Protein AF-A0A7H8KZQ4-F1 (afdb_monomer)

pLDDT: mean 83.58, std 18.07, range [37.53, 97.75]

Foldseek 3Di:
DDDDDDPDPPDPDDDPPPPPPPDAQDQALVVCVVCVVVQVQEAEFADSVQSRVLRPDPCGRQLSNLVSLVSQLVSVLLVCVLVVNNVDDSLVCLVCPDPPGRHHHSVQKDPFADPVLCPDPVSQVVQQFADDCQVPVVRTDRFGIWGFRDDDQFTWIFTWDDPCVPPSHIYGRDTHTHDDDPPRD

Solvent-accessible surface area (backbone atoms only — not comparable to full-atom values): 10609 Å² total; per-residue (Å²): 139,82,86,80,80,81,78,78,80,78,75,78,83,78,75,79,77,74,79,76,77,89,63,79,70,39,66,30,33,59,52,42,61,75,51,46,78,77,35,89,42,45,40,85,45,37,64,65,66,50,30,43,59,43,55,80,42,99,57,24,43,65,36,24,34,52,44,45,46,44,50,52,26,47,39,54,44,42,59,29,42,56,72,68,64,38,85,64,55,73,37,54,33,35,70,61,55,54,91,94,57,62,82,38,65,39,92,33,40,39,83,51,57,54,71,69,44,66,69,34,71,73,46,35,54,73,30,46,25,44,44,59,55,90,81,32,82,83,30,46,43,77,30,47,23,32,38,52,34,73,73,74,85,66,29,31,32,40,28,31,40,85,32,31,90,73,85,47,30,31,39,35,24,37,44,28,62,48,74,69,51,102,86,48,133

Sequence (185 aa):
MRLERCRLRIEPPREPRRSRCVGGGPVSFGELVDRFGEFPLLQFTGDSKETLALDGQSEADGWARLTWDGLTALQEYAAAAVLGEAGGDFKQWCEHTPPGCHRFPPRKAVRGESRTVASHGKWKRQRMLPVPAAVDASCRAFMGAHLRIGGGGTAPRVHYLDDCSGSGRIYVGYIGLHLTNTRTN

Nearest PDB structures (foldseek):
  1eg9-assembly1_B  TM=3.596E-01  e=4.630E+00  Pseudomonas putida
  2hx6-assembly1_A  TM=2.052E-01  e=6.355E+00  Tequatrovirus T4

Mean predicted aligned error: 9.36 Å

Structure (mmCIF, N/CA/C/O backbone):
data_AF-A0A7H8KZQ4-F1
#
_entry.id   AF-A0A7H8KZQ4-F1
#
loop_
_atom_site.group_PDB
_atom_site.id
_atom_site.type_symbol
_atom_site.label_atom_id
_atom_site.label_alt_id
_atom_site.label_comp_id
_atom_site.label_asym_id
_atom_site.label_entity_id
_atom_site.label_seq_id
_atom_site.pdbx_PDB_ins_code
_atom_site.Cartn_x
_atom_site.Cartn_y
_atom_site.Cartn_z
_atom_site.occupancy
_atom_site.B_iso_or_equiv
_atom_site.auth_seq_id
_atom_site.auth_comp_id
_atom_site.auth_asym_id
_atom_site.auth_atom_id
_atom_site.pdbx_PDB_model_num
ATOM 1 N N . MET A 1 1 ? 24.155 7.603 69.395 1.00 41.75 1 MET A N 1
ATOM 2 C CA . MET A 1 1 ? 23.518 6.651 68.455 1.00 41.75 1 MET A CA 1
ATOM 3 C C . MET A 1 1 ? 23.080 7.409 67.211 1.00 41.75 1 MET A C 1
ATOM 5 O O . MET A 1 1 ? 22.106 8.144 67.277 1.00 41.75 1 MET A O 1
ATOM 9 N N . ARG A 1 2 ? 23.831 7.308 66.109 1.00 43.28 2 ARG A N 1
ATOM 10 C CA . ARG A 1 2 ? 23.490 7.928 64.819 1.00 43.28 2 ARG A CA 1
ATOM 11 C C . ARG A 1 2 ? 23.259 6.777 63.839 1.00 43.28 2 ARG A C 1
ATOM 13 O O . ARG A 1 2 ? 24.196 6.057 63.524 1.00 43.28 2 ARG A O 1
ATOM 20 N N . LEU A 1 3 ? 22.002 6.540 63.471 1.00 45.09 3 LEU A N 1
ATOM 21 C CA . LEU A 1 3 ? 21.613 5.512 62.505 1.00 45.09 3 LEU A CA 1
ATOM 22 C C . LEU A 1 3 ? 21.945 6.025 61.100 1.00 45.09 3 LEU A C 1
ATOM 24 O O . LEU A 1 3 ? 21.283 6.934 60.598 1.00 45.09 3 LEU A O 1
ATOM 28 N N . GLU A 1 4 ? 22.983 5.472 60.478 1.00 47.00 4 GLU A N 1
ATOM 29 C CA . GLU A 1 4 ? 23.290 5.719 59.071 1.00 47.00 4 GLU A CA 1
ATOM 30 C C . GLU A 1 4 ? 22.289 4.963 58.190 1.00 47.00 4 GLU A C 1
ATOM 32 O O . GLU A 1 4 ? 22.179 3.737 58.222 1.00 47.00 4 GLU A O 1
ATOM 37 N N . ARG A 1 5 ? 21.511 5.718 57.406 1.00 50.62 5 ARG A N 1
ATOM 38 C CA . ARG A 1 5 ? 20.595 5.176 56.400 1.00 50.62 5 ARG A CA 1
ATOM 39 C C .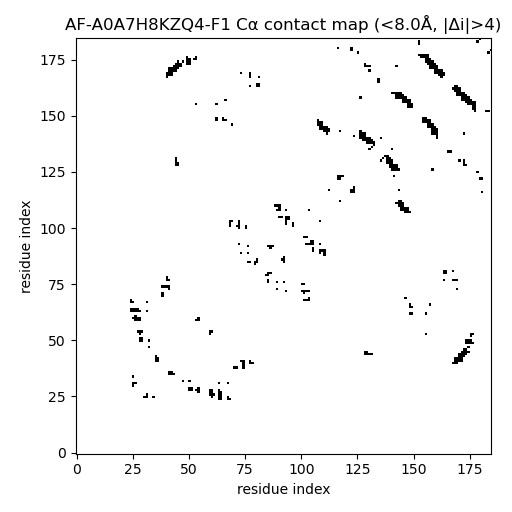 ARG A 1 5 ? 21.404 4.570 55.255 1.00 50.62 5 ARG A C 1
ATOM 41 O O . ARG A 1 5 ? 21.973 5.293 54.440 1.00 50.62 5 ARG A O 1
ATOM 48 N N . CYS A 1 6 ? 21.381 3.245 55.169 1.00 42.94 6 CYS A N 1
ATOM 49 C CA . CYS A 1 6 ? 21.825 2.481 54.012 1.00 42.94 6 CYS A CA 1
ATOM 50 C C . CYS A 1 6 ? 20.991 2.889 52.779 1.00 42.94 6 CYS A C 1
ATOM 52 O O . CYS A 1 6 ? 19.811 2.554 52.671 1.00 42.94 6 CYS A O 1
ATOM 54 N N . ARG A 1 7 ? 21.577 3.675 51.865 1.00 50.56 7 ARG A N 1
ATOM 55 C CA . ARG A 1 7 ? 20.989 3.971 50.551 1.00 50.56 7 ARG A CA 1
ATOM 56 C C . ARG A 1 7 ? 21.178 2.745 49.657 1.00 50.56 7 ARG A C 1
ATOM 58 O O . ARG A 1 7 ? 22.229 2.588 49.041 1.00 50.56 7 ARG A O 1
ATOM 65 N N . LEU A 1 8 ? 20.159 1.893 49.577 1.00 47.66 8 LEU A N 1
ATOM 66 C CA . LEU A 1 8 ? 20.035 0.907 48.503 1.00 47.66 8 LEU A CA 1
ATOM 67 C C . LEU A 1 8 ? 20.003 1.658 47.164 1.00 47.66 8 LEU A C 1
ATOM 69 O O . LEU A 1 8 ? 19.069 2.411 46.887 1.00 47.66 8 LEU A O 1
ATOM 73 N N . ARG A 1 9 ? 21.054 1.487 46.355 1.00 44.62 9 ARG A N 1
ATOM 74 C CA . ARG A 1 9 ? 21.048 1.884 44.945 1.00 44.62 9 ARG A CA 1
ATOM 75 C C . ARG A 1 9 ? 20.083 0.947 44.232 1.00 44.62 9 ARG A C 1
ATOM 77 O O . ARG A 1 9 ? 20.387 -0.228 44.052 1.00 44.62 9 ARG A O 1
ATOM 84 N N . ILE A 1 10 ? 18.908 1.453 43.886 1.00 52.56 10 ILE A N 1
ATOM 85 C CA . ILE A 1 10 ? 18.014 0.771 42.956 1.00 52.56 10 ILE A CA 1
ATOM 86 C C . ILE A 1 10 ? 18.559 1.086 41.563 1.00 52.56 10 ILE A C 1
ATOM 88 O O . ILE A 1 10 ? 18.460 2.219 41.098 1.00 52.56 10 ILE A O 1
ATOM 92 N N . GLU A 1 11 ? 19.214 0.10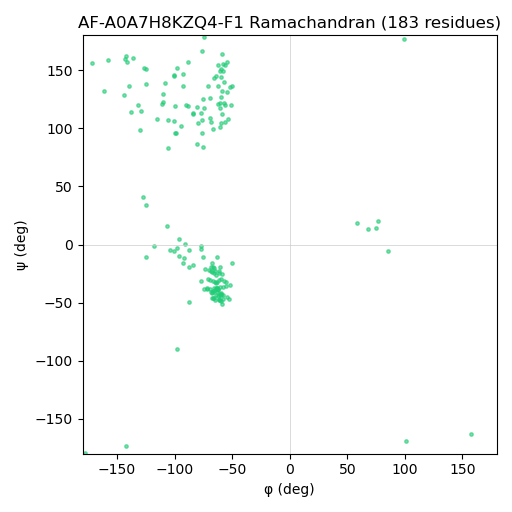5 40.946 1.00 44.72 11 GLU A N 1
ATOM 93 C CA . GLU A 1 11 ? 19.611 0.169 39.539 1.00 44.72 11 GLU A CA 1
ATOM 94 C C . GLU A 1 11 ? 18.347 0.281 38.664 1.00 44.72 11 GLU A C 1
ATOM 96 O O . GLU A 1 11 ? 17.368 -0.428 38.925 1.00 44.72 11 GLU A O 1
ATOM 101 N N . PRO A 1 12 ? 18.326 1.151 37.639 1.00 50.41 12 PRO A N 1
ATOM 102 C CA . PRO A 1 12 ? 17.180 1.251 36.746 1.00 50.41 12 PRO A CA 1
ATOM 103 C C . PRO A 1 12 ? 16.991 -0.065 35.968 1.00 50.41 12 PRO A C 1
ATOM 105 O O . PRO A 1 12 ? 17.976 -0.729 35.622 1.00 50.41 12 PRO A O 1
ATOM 108 N N . PRO A 1 13 ? 15.740 -0.468 35.675 1.00 44.97 13 PRO A N 1
ATOM 109 C CA . PRO A 1 13 ? 15.478 -1.675 34.906 1.00 44.97 13 PRO A CA 1
ATOM 110 C C . PRO A 1 13 ? 16.125 -1.552 33.523 1.00 44.97 13 PRO A C 1
ATOM 112 O O . PRO A 1 13 ? 15.916 -0.576 32.805 1.00 44.97 13 PRO A O 1
ATOM 115 N N . ARG A 1 14 ? 16.937 -2.550 33.159 1.00 48.19 14 ARG A N 1
ATOM 116 C CA . ARG A 1 14 ? 17.534 -2.655 31.824 1.00 48.19 14 ARG A CA 1
ATOM 117 C C . ARG A 1 14 ? 16.410 -2.755 30.798 1.00 48.19 14 ARG A C 1
ATOM 119 O O . ARG A 1 14 ? 15.606 -3.684 30.874 1.00 48.19 14 ARG A O 1
ATOM 126 N N . GLU A 1 15 ? 16.379 -1.823 29.848 1.00 42.56 15 GLU A N 1
ATOM 127 C CA . GLU A 1 15 ? 15.484 -1.896 28.693 1.00 42.56 15 GLU A CA 1
ATOM 128 C C . GLU A 1 15 ? 15.608 -3.277 28.034 1.00 42.56 15 GLU A C 1
ATOM 130 O O . GLU A 1 15 ? 16.729 -3.785 27.870 1.0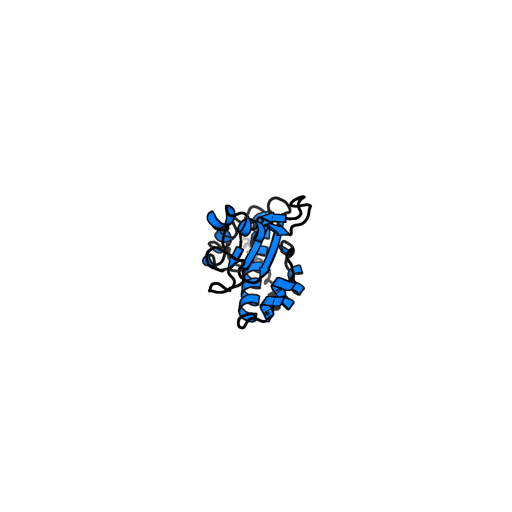0 42.56 15 GLU A O 1
ATOM 135 N N . PRO A 1 16 ? 14.487 -3.918 27.656 1.00 38.75 16 PRO A N 1
ATOM 136 C CA . PRO A 1 16 ? 14.556 -5.165 26.926 1.00 38.75 16 PRO A CA 1
ATOM 137 C C . PRO A 1 16 ? 15.299 -4.890 25.621 1.00 38.75 16 PRO A C 1
ATOM 139 O O . PRO A 1 16 ? 14.853 -4.104 24.783 1.00 38.75 16 PRO A O 1
ATOM 142 N N . ARG A 1 17 ? 16.458 -5.537 25.452 1.00 43.78 17 ARG A N 1
ATOM 143 C CA . ARG A 1 17 ? 17.152 -5.572 24.167 1.00 43.78 17 AR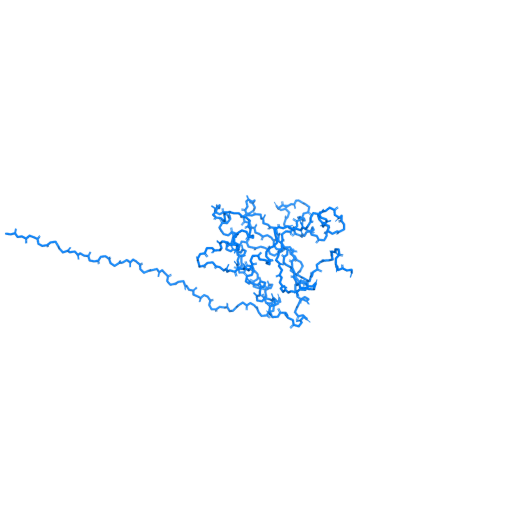G A CA 1
ATOM 144 C C . ARG A 1 17 ? 16.164 -6.143 23.164 1.00 43.78 17 ARG A C 1
ATOM 146 O O . ARG A 1 17 ? 15.881 -7.339 23.201 1.00 43.78 17 ARG A O 1
ATOM 153 N N . ARG A 1 18 ? 15.615 -5.277 22.308 1.00 49.28 18 ARG A N 1
ATOM 154 C CA . ARG A 1 18 ? 14.771 -5.693 21.192 1.00 49.28 18 ARG A CA 1
ATOM 155 C C . ARG A 1 18 ? 15.534 -6.767 20.434 1.00 49.28 18 ARG A C 1
ATOM 157 O O . ARG A 1 18 ? 16.652 -6.532 19.974 1.00 49.28 18 ARG A O 1
ATOM 164 N N . SER A 1 19 ? 14.930 -7.948 20.367 1.00 38.72 19 SER A N 1
ATOM 165 C CA . SER A 1 19 ? 15.365 -9.009 19.477 1.00 38.72 19 SER A CA 1
ATOM 166 C C . SER A 1 19 ? 15.420 -8.405 18.079 1.00 38.72 19 SER A C 1
ATOM 168 O O . SER A 1 19 ? 14.394 -8.044 17.505 1.00 38.72 19 SER A O 1
ATOM 170 N N . ARG A 1 20 ? 16.630 -8.197 17.560 1.00 43.72 20 ARG A N 1
ATOM 171 C CA . ARG A 1 20 ? 16.825 -7.966 16.135 1.00 43.72 20 ARG A CA 1
ATOM 172 C C . ARG A 1 20 ? 16.439 -9.290 15.490 1.00 43.72 20 ARG A C 1
ATOM 174 O O . ARG A 1 20 ? 17.229 -10.229 15.530 1.00 43.72 20 ARG A O 1
ATOM 181 N N . CYS A 1 21 ? 15.225 -9.389 14.959 1.00 37.53 21 CYS A N 1
ATOM 182 C CA . CYS A 1 21 ? 14.887 -10.475 14.054 1.00 37.53 21 CYS A CA 1
ATOM 183 C C . CYS A 1 21 ? 15.825 -10.343 12.850 1.00 37.53 21 CYS A C 1
ATOM 185 O O . CYS A 1 21 ? 15.676 -9.454 12.015 1.00 37.53 21 CYS A O 1
ATOM 187 N N . VAL A 1 22 ? 16.869 -11.169 12.839 1.00 43.72 22 VAL A N 1
ATOM 188 C CA . VAL A 1 22 ? 17.776 -11.348 11.710 1.00 43.72 22 VAL A CA 1
ATOM 189 C C . VAL A 1 22 ? 17.024 -12.190 10.688 1.00 43.72 22 VAL A C 1
ATOM 191 O O . VAL A 1 22 ? 17.133 -13.408 10.654 1.00 43.72 22 VAL A O 1
ATOM 194 N N . GLY A 1 23 ? 16.210 -11.517 9.891 1.00 52.25 23 GLY A N 1
ATOM 195 C CA . GLY A 1 23 ? 15.728 -11.993 8.607 1.00 52.25 23 GLY A CA 1
ATOM 196 C C . GLY A 1 23 ? 15.811 -10.790 7.686 1.00 52.25 23 GLY A C 1
ATOM 197 O O . GLY A 1 23 ? 15.168 -9.779 7.956 1.00 52.25 23 GLY A O 1
ATOM 198 N N . GLY A 1 24 ? 16.680 -10.833 6.676 1.00 76.38 24 GLY A N 1
ATOM 199 C CA . GLY A 1 24 ? 16.756 -9.754 5.691 1.00 76.38 24 GLY A CA 1
ATOM 200 C C . GLY A 1 24 ? 15.386 -9.497 5.056 1.00 76.38 24 GLY A C 1
ATOM 201 O O . GLY A 1 24 ? 14.512 -10.369 5.064 1.00 76.38 24 GLY A O 1
ATOM 202 N N . GLY A 1 25 ? 15.184 -8.293 4.520 1.00 82.94 25 GLY A N 1
ATOM 203 C CA . GLY A 1 25 ? 14.039 -8.051 3.641 1.00 82.94 25 GLY A CA 1
ATOM 204 C C . GLY A 1 25 ? 14.076 -9.004 2.435 1.00 82.94 25 GLY A C 1
ATOM 205 O O . GLY A 1 25 ? 15.161 -9.478 2.083 1.00 82.94 25 GLY A O 1
ATOM 206 N N . PRO A 1 26 ? 12.921 -9.295 1.818 1.00 90.75 26 PRO A N 1
ATOM 207 C CA . PRO A 1 26 ? 12.844 -10.158 0.655 1.00 90.75 26 PRO A CA 1
ATOM 208 C C . PRO A 1 26 ? 13.680 -9.595 -0.492 1.00 90.75 26 PRO A C 1
ATOM 210 O O . PRO A 1 26 ? 13.757 -8.377 -0.690 1.00 90.75 26 PRO A O 1
ATOM 213 N N . VAL A 1 27 ? 14.302 -10.497 -1.246 1.00 89.00 27 VAL A N 1
ATOM 214 C CA . VAL A 1 27 ? 15.133 -10.149 -2.415 1.00 89.00 27 VAL A CA 1
ATOM 215 C C . VAL A 1 27 ? 14.382 -10.289 -3.741 1.00 89.00 27 VAL A C 1
ATOM 217 O O . VAL A 1 27 ? 14.917 -9.964 -4.799 1.00 89.00 27 VAL A O 1
ATOM 220 N N . SER A 1 28 ? 13.134 -10.757 -3.691 1.00 93.75 28 SER A N 1
ATOM 221 C CA . SER A 1 28 ? 12.219 -10.855 -4.828 1.00 93.75 28 SER A CA 1
ATOM 222 C C . SER A 1 28 ? 10.784 -10.528 -4.416 1.00 93.75 28 SER A C 1
ATOM 224 O O . SER A 1 28 ? 10.423 -10.553 -3.235 1.00 93.75 28 SER A O 1
ATOM 226 N N . PHE A 1 29 ? 9.943 -10.224 -5.397 1.00 94.00 29 PHE A N 1
ATOM 227 C CA . PHE A 1 29 ? 8.514 -10.031 -5.201 1.00 94.00 29 PHE A CA 1
ATOM 228 C C . PHE A 1 29 ? 7.785 -11.343 -4.901 1.00 94.00 29 PHE A C 1
ATOM 230 O O . PHE A 1 29 ? 6.813 -11.315 -4.146 1.00 94.00 29 PHE A O 1
ATOM 237 N N . GLY A 1 30 ? 8.265 -12.484 -5.406 1.00 93.31 30 GLY A N 1
ATOM 238 C CA . GLY A 1 30 ? 7.778 -13.798 -4.975 1.00 93.31 30 GLY A CA 1
ATOM 239 C C . GLY A 1 30 ? 7.956 -14.034 -3.478 1.00 93.31 30 GLY A C 1
ATOM 240 O O . GLY A 1 30 ? 6.981 -14.307 -2.782 1.00 93.31 30 GLY A O 1
ATOM 241 N N . GLU A 1 31 ? 9.166 -13.810 -2.959 1.00 94.31 31 GLU A N 1
ATOM 242 C CA . GLU A 1 31 ? 9.432 -13.940 -1.522 1.00 94.31 31 GLU A CA 1
ATOM 243 C C . GLU A 1 31 ? 8.613 -12.924 -0.708 1.00 94.31 31 GLU A C 1
ATOM 245 O O . GLU A 1 31 ? 8.098 -13.240 0.363 1.00 94.31 31 GLU A O 1
ATOM 250 N N . LEU A 1 32 ? 8.438 -11.706 -1.232 1.00 95.75 32 LEU A N 1
ATOM 251 C CA . LEU A 1 32 ? 7.610 -10.678 -0.601 1.00 95.75 32 LEU A CA 1
ATOM 252 C C . LEU A 1 32 ? 6.150 -11.120 -0.442 1.00 95.75 32 LEU A C 1
ATOM 254 O O . LEU A 1 32 ? 5.556 -10.857 0.602 1.00 95.75 32 LEU A O 1
ATOM 258 N N . VAL A 1 33 ? 5.566 -11.762 -1.459 1.00 94.56 33 VAL A N 1
ATOM 259 C CA . VAL A 1 33 ? 4.186 -12.269 -1.400 1.00 94.56 33 VAL A CA 1
ATOM 260 C C . VAL A 1 33 ? 4.074 -13.400 -0.381 1.00 94.56 33 VAL A C 1
ATOM 262 O O . VAL A 1 33 ? 3.169 -13.362 0.454 1.00 94.56 33 VAL A O 1
ATOM 265 N N . ASP A 1 34 ? 5.009 -14.352 -0.392 1.00 94.75 34 ASP A N 1
ATOM 266 C CA . ASP A 1 34 ? 5.018 -15.484 0.545 1.00 94.75 34 ASP A CA 1
ATOM 267 C C . ASP A 1 34 ? 5.114 -15.019 2.004 1.00 94.75 34 ASP A C 1
ATOM 269 O O . ASP A 1 34 ? 4.478 -15.573 2.904 1.00 94.75 34 ASP A O 1
ATOM 273 N N . ARG A 1 35 ? 5.880 -13.950 2.233 1.00 95.62 35 ARG A N 1
ATOM 274 C CA . ARG A 1 35 ? 6.125 -13.369 3.556 1.00 95.62 35 ARG A CA 1
ATOM 275 C C . ARG A 1 35 ? 5.141 -12.272 3.942 1.00 95.62 35 ARG A C 1
ATOM 277 O O . ARG A 1 35 ? 5.228 -11.738 5.044 1.00 95.62 35 ARG A O 1
ATOM 284 N N . PHE A 1 36 ? 4.167 -11.939 3.094 1.00 95.44 36 PHE A N 1
ATOM 285 C CA . PHE A 1 36 ? 3.218 -10.860 3.384 1.00 95.44 36 PHE A CA 1
ATOM 286 C C . PHE A 1 36 ? 2.418 -11.119 4.675 1.00 95.44 36 PHE A C 1
ATOM 288 O O . PHE A 1 36 ? 2.061 -10.184 5.389 1.00 95.44 36 PHE A O 1
ATOM 295 N N . GLY A 1 37 ? 2.187 -12.391 5.018 1.00 94.06 37 GLY A N 1
ATOM 296 C CA . GLY A 1 37 ? 1.534 -12.798 6.266 1.00 94.06 37 GLY A CA 1
ATOM 297 C C . GLY A 1 37 ? 2.291 -12.418 7.549 1.00 94.06 37 GLY A C 1
ATOM 298 O O . GLY A 1 37 ? 1.710 -12.506 8.629 1.00 94.06 37 GLY A O 1
ATOM 299 N N . GLU A 1 38 ? 3.547 -11.963 7.460 1.00 95.94 38 GLU A N 1
ATOM 300 C CA . GLU A 1 38 ? 4.309 -11.429 8.600 1.00 95.94 38 GLU A CA 1
ATOM 301 C C . GLU A 1 38 ? 3.740 -10.097 9.125 1.00 95.94 38 GLU A C 1
ATOM 303 O O . GLU A 1 38 ? 4.055 -9.693 10.246 1.00 95.94 38 GLU A O 1
ATOM 308 N N . PHE A 1 39 ? 2.883 -9.423 8.351 1.00 96.81 39 PHE A N 1
ATOM 309 C CA . PHE A 1 39 ? 2.261 -8.152 8.716 1.00 96.81 39 PHE A CA 1
ATOM 310 C C . PHE A 1 39 ? 0.828 -8.357 9.244 1.00 96.81 39 PHE A C 1
ATOM 312 O O . PHE A 1 39 ? -0.117 -8.407 8.458 1.00 96.81 39 PHE A O 1
ATOM 319 N N . PRO A 1 40 ? 0.600 -8.444 10.570 1.00 96.50 40 PRO A N 1
ATOM 320 C CA . PRO A 1 40 ? -0.708 -8.812 11.118 1.00 96.50 40 PRO A CA 1
ATOM 321 C C . PRO A 1 40 ? -1.812 -7.770 10.897 1.00 96.50 40 PRO A C 1
ATOM 323 O O . PRO A 1 40 ? -2.989 -8.117 11.010 1.00 96.50 40 PRO A O 1
ATOM 326 N N . LEU A 1 41 ? -1.461 -6.509 10.620 1.00 97.50 41 LEU A N 1
ATOM 327 C CA . LEU A 1 41 ? -2.416 -5.420 10.365 1.00 97.50 41 LEU A CA 1
ATOM 328 C C . LEU A 1 41 ? -2.530 -5.068 8.880 1.00 97.50 41 LEU A C 1
ATOM 330 O O . LEU A 1 41 ? -3.381 -4.258 8.511 1.00 97.50 41 LEU A O 1
ATOM 334 N N . LEU A 1 42 ? -1.714 -5.685 8.024 1.00 97.75 42 LEU A N 1
ATOM 335 C CA . LEU A 1 42 ? -1.842 -5.556 6.581 1.00 97.75 42 LEU A CA 1
ATOM 336 C C . LEU A 1 42 ? -2.545 -6.785 6.012 1.00 97.75 42 LEU A C 1
ATOM 338 O O . LEU A 1 42 ? -2.364 -7.906 6.479 1.00 97.75 42 LEU A O 1
ATOM 342 N N . GLN A 1 43 ? -3.334 -6.586 4.963 1.00 97.06 43 GLN A N 1
ATOM 343 C CA . GLN A 1 43 ? -3.924 -7.688 4.215 1.00 97.06 43 GLN A CA 1
ATOM 344 C C . GLN A 1 43 ? -3.720 -7.480 2.719 1.00 97.06 43 GLN A C 1
ATOM 346 O O . GLN A 1 43 ? -4.190 -6.494 2.144 1.00 97.06 43 GLN A O 1
ATOM 351 N N . PHE A 1 44 ? -3.039 -8.429 2.079 1.00 96.88 44 PHE A N 1
ATOM 352 C CA . PHE A 1 44 ? -2.912 -8.440 0.630 1.00 96.88 44 PHE A CA 1
ATOM 353 C C . PHE A 1 44 ? -4.228 -8.915 0.019 1.00 96.88 44 PHE A C 1
ATOM 355 O O . PHE A 1 44 ? -4.767 -9.959 0.382 1.00 96.88 44 PHE A O 1
ATOM 362 N N . THR A 1 45 ? -4.769 -8.103 -0.878 1.00 96.12 45 THR A N 1
ATOM 363 C CA . THR A 1 45 ? -6.054 -8.344 -1.552 1.00 96.12 45 THR A CA 1
ATOM 364 C C . THR A 1 45 ? -5.920 -8.305 -3.069 1.00 96.12 45 THR A C 1
ATOM 366 O O . THR A 1 45 ? -6.851 -8.698 -3.764 1.00 96.12 45 THR A O 1
ATOM 369 N N . GLY A 1 46 ? -4.770 -7.853 -3.579 1.00 92.25 46 GLY A N 1
ATOM 370 C CA . GLY A 1 46 ? -4.475 -7.764 -5.006 1.00 92.25 46 GLY A CA 1
ATOM 371 C C . GLY A 1 46 ? -4.185 -9.105 -5.681 1.00 92.25 46 GLY A C 1
ATOM 372 O O . GLY A 1 46 ? -4.152 -10.160 -5.050 1.00 92.25 46 GLY A O 1
ATOM 373 N N . ASP A 1 47 ? -3.947 -9.046 -6.992 1.00 92.75 47 ASP A N 1
ATOM 374 C CA . ASP A 1 47 ? -3.504 -10.198 -7.781 1.00 92.75 47 ASP A CA 1
ATOM 375 C C . ASP A 1 47 ? -1.991 -10.394 -7.611 1.00 92.75 47 ASP A C 1
ATOM 377 O O . ASP A 1 47 ? -1.197 -9.521 -7.967 1.00 92.75 47 ASP A O 1
ATOM 381 N N . SER A 1 48 ? -1.582 -11.544 -7.072 1.00 92.75 48 SER A N 1
ATOM 382 C CA . SER A 1 48 ? -0.168 -11.876 -6.886 1.00 92.75 48 SER A CA 1
ATOM 383 C C . SER A 1 48 ? 0.585 -12.021 -8.207 1.00 92.75 48 SER A C 1
ATOM 385 O O . SER A 1 48 ? 1.795 -11.818 -8.224 1.00 92.75 48 SER A O 1
ATOM 387 N N . LYS A 1 49 ? -0.094 -12.310 -9.326 1.00 92.19 49 LYS A N 1
ATOM 388 C CA . LYS A 1 49 ? 0.549 -12.411 -10.646 1.00 92.19 49 LYS A CA 1
ATOM 389 C C . LYS A 1 49 ? 1.179 -11.092 -11.082 1.00 92.19 49 LYS A C 1
ATOM 391 O O . LYS A 1 49 ? 2.278 -11.105 -11.626 1.00 92.19 49 LYS A O 1
ATOM 396 N N . GLU A 1 50 ? 0.511 -9.972 -10.811 1.00 91.44 50 GLU A N 1
ATOM 397 C CA . GLU A 1 50 ? 1.029 -8.630 -11.115 1.00 91.44 50 GLU A CA 1
ATOM 398 C C . GLU A 1 50 ? 2.280 -8.322 -10.284 1.00 91.44 50 GLU A C 1
ATOM 400 O O . GLU A 1 50 ? 3.257 -7.777 -10.798 1.00 91.44 50 GLU A O 1
ATOM 405 N N . THR A 1 51 ? 2.281 -8.745 -9.017 1.00 93.25 51 THR A N 1
ATOM 406 C CA . THR A 1 51 ? 3.431 -8.621 -8.118 1.00 93.25 51 THR A CA 1
ATOM 407 C C . THR A 1 51 ? 4.603 -9.475 -8.607 1.00 93.25 51 THR A C 1
ATOM 409 O O . THR A 1 51 ? 5.716 -8.976 -8.729 1.00 93.25 51 THR A O 1
ATOM 412 N N . LEU A 1 52 ? 4.354 -10.741 -8.959 1.00 93.25 52 LEU A N 1
ATOM 413 C CA . LEU A 1 52 ? 5.366 -11.683 -9.456 1.00 93.25 52 LEU A CA 1
ATOM 414 C C . LEU A 1 52 ? 5.972 -11.253 -10.798 1.00 93.25 52 LEU A C 1
ATOM 416 O O . LEU A 1 52 ? 7.155 -11.471 -11.042 1.00 93.25 52 LEU A O 1
ATOM 420 N N . ALA A 1 53 ? 5.194 -10.602 -11.666 1.00 91.19 53 ALA A N 1
ATOM 421 C CA . ALA A 1 53 ? 5.690 -10.091 -12.944 1.00 91.19 53 ALA A CA 1
ATOM 422 C C . ALA A 1 53 ? 6.817 -9.050 -12.781 1.00 91.19 53 ALA A C 1
ATOM 424 O O . ALA A 1 53 ? 7.586 -8.814 -13.718 1.00 91.19 53 ALA A O 1
ATOM 425 N N . LEU A 1 54 ? 6.948 -8.441 -11.597 1.00 90.94 54 LEU A N 1
ATOM 426 C CA . LEU A 1 54 ? 8.030 -7.511 -11.285 1.00 90.94 54 LEU A CA 1
ATOM 427 C C . LEU A 1 54 ? 9.396 -8.192 -11.155 1.00 90.94 54 LEU A C 1
ATOM 429 O O . LEU A 1 54 ? 10.401 -7.520 -11.373 1.00 90.94 54 LEU A O 1
ATOM 433 N N . ASP A 1 55 ? 9.456 -9.498 -10.881 1.00 91.50 55 ASP A N 1
ATOM 434 C CA . ASP A 1 55 ? 10.725 -10.232 -10.757 1.00 91.50 55 ASP A CA 1
ATOM 435 C C . ASP A 1 55 ? 11.500 -10.321 -12.080 1.00 91.50 55 ASP A C 1
ATOM 437 O O . ASP A 1 55 ? 12.714 -10.504 -12.083 1.00 91.50 55 ASP A O 1
ATOM 441 N N . GLY A 1 56 ? 10.827 -10.118 -13.218 1.00 8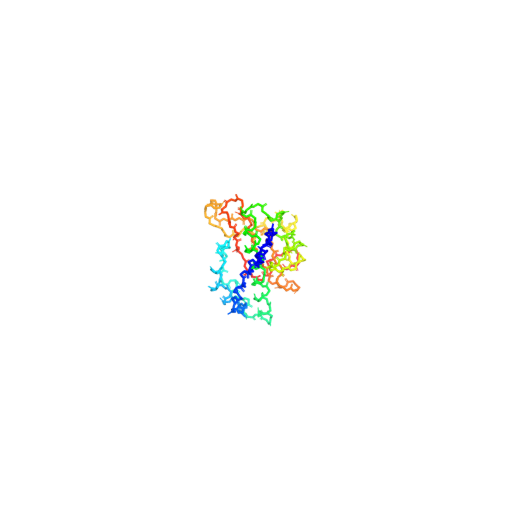8.44 56 GLY A N 1
ATOM 442 C CA . GLY A 1 56 ? 11.473 -10.034 -14.532 1.00 88.44 56 GLY A CA 1
ATOM 443 C C . GLY A 1 56 ? 12.172 -8.698 -14.820 1.00 88.44 56 GLY A C 1
ATOM 444 O O . GLY A 1 56 ? 12.716 -8.523 -15.909 1.00 88.44 56 GLY A O 1
ATOM 445 N N . GLN A 1 57 ? 12.124 -7.730 -13.900 1.00 88.38 57 GLN A N 1
ATOM 446 C CA . GLN A 1 57 ? 12.651 -6.379 -14.107 1.00 88.38 57 GLN A CA 1
ATOM 447 C C . GLN A 1 57 ? 14.101 -6.265 -13.626 1.00 88.38 57 GLN A C 1
ATOM 449 O O . GLN A 1 57 ? 14.489 -6.854 -12.621 1.00 88.38 57 GLN A O 1
ATOM 454 N N . SER A 1 58 ? 14.907 -5.440 -14.298 1.00 84.31 58 SER A N 1
ATOM 455 C CA . SER A 1 58 ? 16.335 -5.285 -13.974 1.00 84.31 58 SER A CA 1
ATOM 456 C C . SER A 1 58 ? 16.601 -4.750 -12.561 1.00 84.31 58 SER A C 1
ATOM 458 O O . SER A 1 58 ? 17.668 -4.988 -12.008 1.00 84.31 58 SER A O 1
ATOM 460 N N . GLU A 1 59 ? 15.643 -4.024 -11.978 1.00 86.69 59 GLU A N 1
ATOM 461 C CA . GLU A 1 59 ? 15.742 -3.438 -10.634 1.00 86.69 59 GLU A CA 1
ATOM 462 C C . GLU A 1 59 ? 14.884 -4.169 -9.585 1.00 86.69 59 GLU A C 1
ATOM 464 O O . GLU A 1 59 ? 14.645 -3.629 -8.502 1.00 86.69 59 GLU A O 1
ATOM 469 N N . ALA A 1 60 ? 14.418 -5.388 -9.888 1.00 88.69 60 ALA A N 1
ATOM 470 C CA . ALA A 1 60 ? 13.471 -6.129 -9.054 1.00 88.69 60 ALA A CA 1
ATOM 471 C C . ALA A 1 60 ? 13.914 -6.261 -7.586 1.00 88.69 60 ALA A C 1
ATOM 473 O O . ALA A 1 60 ? 13.127 -5.945 -6.700 1.00 88.69 60 ALA A O 1
ATOM 474 N N . ASP A 1 61 ? 15.174 -6.626 -7.318 1.00 91.06 61 ASP A N 1
ATOM 475 C CA . ASP A 1 61 ? 15.710 -6.780 -5.949 1.00 91.06 61 ASP A CA 1
ATOM 476 C C . ASP A 1 61 ? 15.637 -5.467 -5.148 1.00 91.06 61 ASP A C 1
ATOM 478 O O . ASP A 1 61 ? 15.127 -5.412 -4.026 1.00 91.06 61 ASP A O 1
ATOM 482 N N . GLY A 1 62 ? 16.073 -4.356 -5.752 1.00 91.94 62 GLY A N 1
ATOM 483 C CA . GLY A 1 62 ? 16.003 -3.039 -5.117 1.00 91.94 62 GLY A CA 1
ATOM 484 C C . GLY A 1 62 ? 14.562 -2.587 -4.867 1.00 91.94 62 GLY A C 1
ATOM 485 O O . GLY A 1 62 ? 14.261 -1.980 -3.835 1.00 91.94 62 GLY A O 1
ATOM 486 N N . TRP A 1 63 ? 13.655 -2.901 -5.791 1.00 94.38 63 TRP A N 1
ATOM 487 C CA . TRP A 1 63 ? 12.235 -2.601 -5.644 1.00 94.38 63 TRP A CA 1
ATOM 488 C C . TRP A 1 63 ? 11.553 -3.486 -4.600 1.00 94.38 63 TRP A C 1
ATOM 490 O O . TRP A 1 63 ? 10.743 -2.967 -3.833 1.00 94.38 63 TRP A O 1
ATOM 500 N N . ALA A 1 64 ? 11.897 -4.769 -4.509 1.00 94.75 64 ALA A N 1
ATOM 501 C CA . ALA A 1 64 ? 11.375 -5.685 -3.500 1.00 94.75 64 ALA A CA 1
ATOM 502 C C . ALA A 1 64 ? 11.759 -5.214 -2.091 1.00 94.75 64 ALA A C 1
ATOM 504 O O . ALA A 1 64 ? 10.882 -5.031 -1.244 1.00 94.75 64 ALA A O 1
ATOM 505 N N . ARG A 1 65 ? 13.038 -4.873 -1.872 1.00 94.38 65 ARG A N 1
ATOM 506 C CA . ARG A 1 65 ? 13.518 -4.325 -0.590 1.00 94.38 65 ARG A CA 1
ATOM 507 C C . ARG A 1 65 ? 12.818 -3.024 -0.214 1.00 94.38 65 ARG A C 1
ATOM 509 O O . ARG A 1 65 ? 12.296 -2.902 0.888 1.00 94.38 65 ARG A O 1
ATOM 516 N N . LEU A 1 66 ? 12.727 -2.073 -1.146 1.00 95.25 66 LEU A N 1
ATOM 517 C CA . LEU A 1 66 ? 12.042 -0.804 -0.885 1.00 95.25 66 LEU A CA 1
ATOM 518 C C . LEU A 1 66 ? 10.533 -0.990 -0.644 1.00 95.25 66 LEU A C 1
ATOM 520 O O . LEU A 1 66 ? 9.926 -0.229 0.112 1.00 95.25 66 LEU A O 1
ATOM 524 N N . THR A 1 67 ? 9.913 -1.975 -1.295 1.00 96.75 67 THR A N 1
ATOM 525 C CA . THR A 1 67 ? 8.511 -2.332 -1.046 1.00 96.75 67 THR A CA 1
ATOM 526 C C . THR A 1 67 ? 8.355 -2.873 0.367 1.00 96.75 67 THR A C 1
ATOM 528 O O . THR A 1 67 ? 7.469 -2.419 1.085 1.00 96.75 67 THR A O 1
ATOM 531 N N . TRP A 1 68 ? 9.241 -3.772 0.795 1.00 97.06 68 TRP A N 1
ATOM 532 C CA . TRP A 1 68 ? 9.243 -4.321 2.148 1.00 97.06 68 TRP A CA 1
ATOM 533 C C . TRP A 1 68 ? 9.430 -3.255 3.229 1.00 97.06 68 TRP A C 1
ATOM 535 O O . TRP A 1 68 ? 8.697 -3.247 4.218 1.00 97.06 68 TRP A O 1
ATOM 545 N N . ASP A 1 69 ? 10.344 -2.310 3.014 1.00 95.88 69 ASP A N 1
ATOM 546 C CA . ASP A 1 69 ? 10.537 -1.145 3.884 1.00 95.88 69 ASP A CA 1
ATOM 547 C C . ASP A 1 69 ? 9.240 -0.321 4.006 1.00 95.88 69 ASP A C 1
ATOM 549 O O . ASP A 1 69 ? 8.816 0.070 5.097 1.00 95.88 69 ASP A O 1
ATOM 553 N N . GLY A 1 70 ? 8.554 -0.105 2.878 1.00 96.94 70 GLY A N 1
ATOM 554 C CA . GLY A 1 70 ? 7.258 0.572 2.836 1.00 96.94 70 GLY A CA 1
ATOM 555 C C . GLY A 1 70 ? 6.148 -0.180 3.575 1.00 96.94 70 GLY A C 1
ATOM 556 O O . GLY A 1 70 ? 5.391 0.442 4.318 1.00 96.94 70 GLY A O 1
ATOM 557 N N . LEU A 1 71 ? 6.061 -1.504 3.410 1.00 97.69 71 LEU A N 1
ATOM 558 C CA . LEU A 1 71 ? 5.092 -2.351 4.117 1.00 97.69 71 LEU A CA 1
ATOM 559 C C . LEU A 1 71 ? 5.377 -2.391 5.622 1.00 97.69 71 LEU A C 1
ATOM 561 O O . LEU A 1 71 ? 4.457 -2.269 6.424 1.00 97.69 71 LEU A O 1
ATOM 565 N N . THR A 1 72 ? 6.647 -2.463 6.016 1.00 97.38 72 THR A N 1
ATOM 566 C CA . THR A 1 72 ? 7.054 -2.420 7.427 1.00 97.38 72 THR A CA 1
ATOM 567 C C . THR A 1 72 ? 6.633 -1.103 8.074 1.00 97.38 72 THR A C 1
ATOM 569 O O . THR A 1 72 ? 5.995 -1.104 9.126 1.00 97.38 72 THR A O 1
ATOM 572 N N . ALA A 1 73 ? 6.898 0.027 7.411 1.00 97.44 73 ALA A N 1
ATOM 573 C CA . ALA A 1 73 ? 6.450 1.329 7.894 1.00 97.44 73 ALA A CA 1
ATOM 574 C C . ALA A 1 73 ? 4.912 1.437 7.943 1.00 97.44 73 ALA A C 1
ATOM 576 O O . ALA A 1 73 ? 4.378 2.014 8.890 1.00 97.44 73 ALA A O 1
ATOM 577 N N . LEU A 1 74 ? 4.190 0.877 6.961 1.00 97.62 74 LEU A N 1
ATOM 578 C CA . LEU A 1 74 ? 2.720 0.832 6.959 1.00 97.62 74 LEU A CA 1
ATOM 579 C C . LEU A 1 74 ? 2.165 0.003 8.122 1.00 97.62 74 LEU A C 1
ATOM 581 O O . LEU A 1 74 ? 1.183 0.409 8.732 1.00 97.62 74 LEU A O 1
ATOM 585 N N . GLN A 1 75 ? 2.786 -1.131 8.445 1.00 97.75 75 GLN A N 1
ATOM 586 C CA . GLN A 1 75 ? 2.407 -1.978 9.576 1.00 97.75 75 GLN A CA 1
ATOM 587 C C . GLN A 1 75 ? 2.561 -1.237 10.913 1.00 97.75 75 GLN A C 1
ATOM 589 O O . GLN A 1 75 ? 1.682 -1.317 11.770 1.00 97.75 75 GLN A O 1
ATOM 594 N N . GLU A 1 76 ? 3.665 -0.513 11.104 1.00 97.44 76 GLU A N 1
ATOM 595 C CA . GLU A 1 76 ? 3.901 0.284 12.315 1.00 97.44 76 GLU A CA 1
ATOM 596 C C . GLU A 1 76 ? 2.951 1.481 12.406 1.00 97.44 76 GLU A C 1
ATOM 598 O O . GLU A 1 76 ? 2.393 1.748 13.470 1.00 97.44 76 GLU A O 1
ATOM 603 N N . TYR A 1 77 ? 2.709 2.153 11.279 1.00 97.56 77 TYR A N 1
ATOM 604 C CA . TYR A 1 77 ? 1.683 3.184 11.179 1.00 97.56 77 TYR A CA 1
ATOM 605 C C . TYR A 1 77 ? 0.300 2.635 11.538 1.00 97.56 77 TYR A C 1
ATOM 607 O O . TYR A 1 77 ? -0.389 3.247 12.344 1.00 97.56 77 TYR A O 1
ATOM 615 N N . ALA A 1 78 ? -0.093 1.476 10.999 1.00 97.50 78 ALA A N 1
ATOM 616 C CA . ALA A 1 78 ? -1.379 0.850 11.296 1.00 97.50 78 ALA A CA 1
ATOM 617 C C . ALA A 1 78 ? -1.520 0.552 12.795 1.00 97.50 78 ALA A C 1
ATOM 619 O O . ALA A 1 78 ? -2.564 0.824 13.382 1.00 97.50 78 ALA A O 1
ATOM 620 N N . ALA A 1 79 ? -0.455 0.060 13.436 1.00 97.06 79 ALA A N 1
ATOM 621 C CA . ALA A 1 79 ? -0.450 -0.188 14.875 1.00 97.06 79 ALA A CA 1
ATOM 622 C C . ALA A 1 79 ? -0.689 1.099 15.681 1.00 97.06 79 ALA A C 1
ATOM 624 O O . ALA A 1 79 ? -1.498 1.097 16.606 1.00 97.06 79 ALA A O 1
ATOM 625 N N . ALA A 1 80 ? -0.047 2.206 15.299 1.00 96.50 80 ALA A N 1
ATOM 626 C CA . ALA A 1 80 ? -0.287 3.505 15.924 1.00 96.50 80 ALA A CA 1
ATOM 627 C C . ALA A 1 80 ? -1.683 4.063 15.593 1.00 96.50 80 ALA A C 1
ATOM 629 O O . ALA A 1 80 ? -2.340 4.646 16.451 1.00 96.50 80 ALA A O 1
ATOM 630 N N . ALA A 1 81 ? -2.167 3.882 14.363 1.00 96.44 81 ALA A N 1
ATOM 631 C CA . ALA A 1 81 ? -3.449 4.406 13.898 1.00 96.44 81 ALA A CA 1
ATOM 632 C C . ALA A 1 81 ? -4.632 3.740 14.611 1.00 96.44 81 ALA A C 1
ATOM 634 O O . ALA A 1 81 ? -5.549 4.438 15.037 1.00 96.44 81 ALA A O 1
ATOM 635 N N . VAL A 1 82 ? -4.575 2.421 14.824 1.00 96.38 82 VAL A N 1
ATOM 636 C CA . VAL A 1 82 ? -5.584 1.669 15.593 1.00 96.38 82 VAL A CA 1
ATOM 637 C C . VAL A 1 82 ? -5.678 2.156 17.046 1.00 96.38 82 VAL A C 1
ATOM 639 O O . VAL A 1 82 ? -6.758 2.134 17.632 1.00 96.38 82 VAL A O 1
ATOM 642 N N . LEU A 1 83 ? -4.575 2.643 17.622 1.00 94.94 83 LEU A N 1
ATOM 643 C CA . LEU A 1 83 ? -4.537 3.230 18.969 1.00 94.94 83 LEU A CA 1
ATOM 644 C C . LEU A 1 83 ? -4.867 4.734 18.993 1.00 94.94 83 LEU A C 1
ATOM 646 O O . LEU A 1 83 ? -4.944 5.330 20.064 1.00 94.94 83 LEU A O 1
ATOM 650 N N . GLY A 1 84 ? -5.058 5.365 17.830 1.00 93.94 84 GLY A N 1
ATOM 651 C CA . GLY A 1 84 ? -5.256 6.813 17.715 1.00 93.94 84 GLY A CA 1
ATOM 652 C C . GLY A 1 84 ? -3.979 7.645 17.903 1.00 93.94 84 GLY A C 1
ATOM 653 O O . GLY A 1 84 ? -4.056 8.861 18.061 1.00 93.94 84 GLY A O 1
ATOM 654 N N . GLU A 1 85 ? -2.802 7.019 17.861 1.00 94.25 85 GLU A N 1
ATOM 655 C CA . GLU A 1 85 ? -1.497 7.637 18.137 1.00 94.25 85 GLU A CA 1
ATOM 656 C C . GLU A 1 85 ? -0.748 8.087 16.869 1.00 94.25 85 GLU A C 1
ATOM 658 O O . GLU A 1 85 ? 0.254 8.793 16.958 1.00 94.25 85 GLU A O 1
ATOM 663 N N . ALA A 1 86 ? -1.223 7.717 15.674 1.00 91.56 86 ALA A N 1
ATOM 664 C CA . ALA A 1 86 ? -0.535 8.032 14.415 1.00 91.56 86 ALA A CA 1
ATOM 665 C C . ALA A 1 86 ? -0.475 9.537 14.082 1.00 91.56 86 ALA A C 1
ATOM 667 O O . ALA A 1 86 ? 0.404 9.968 13.336 1.00 91.56 86 ALA A O 1
ATOM 668 N N . GLY A 1 87 ? -1.407 10.343 14.607 1.00 88.44 87 GLY A N 1
ATOM 669 C CA . GLY A 1 87 ? -1.391 11.805 14.463 1.00 88.44 87 GLY A CA 1
ATOM 670 C C . GLY A 1 87 ? -1.644 12.344 13.044 1.00 88.44 87 GLY A C 1
ATOM 671 O O . GLY A 1 87 ? -1.399 13.525 12.794 1.00 88.44 87 GLY A O 1
ATOM 672 N N . GLY A 1 88 ? -2.121 11.517 12.109 1.00 92.00 88 GLY A N 1
ATOM 673 C CA . GLY A 1 88 ? -2.409 11.923 10.731 1.00 92.00 88 GLY A CA 1
ATOM 674 C C . GLY A 1 88 ? -2.413 10.754 9.749 1.00 92.00 88 GLY A C 1
ATOM 675 O O . GLY A 1 88 ? -2.496 9.601 10.157 1.00 92.00 88 GLY A O 1
ATOM 676 N N . ASP A 1 89 ? -2.314 11.067 8.454 1.00 93.75 89 ASP A N 1
ATOM 677 C CA . ASP A 1 89 ? -2.184 10.056 7.398 1.00 93.75 89 ASP A CA 1
ATOM 678 C C . ASP A 1 89 ? -0.769 9.455 7.317 1.00 93.75 89 ASP A C 1
ATOM 680 O O . ASP A 1 89 ? 0.203 10.006 7.842 1.00 93.75 89 ASP A O 1
ATOM 684 N N . PHE A 1 90 ? -0.621 8.344 6.590 1.00 95.88 90 PHE A N 1
ATOM 685 C CA . PHE A 1 90 ? 0.673 7.669 6.439 1.00 95.88 90 PHE A CA 1
ATOM 686 C C . PHE A 1 90 ? 1.794 8.580 5.905 1.00 95.88 90 PHE A C 1
ATOM 688 O O . PHE A 1 90 ? 2.956 8.424 6.275 1.00 95.88 90 PHE A O 1
ATOM 695 N N . LYS A 1 91 ? 1.486 9.572 5.057 1.00 95.31 91 LYS A N 1
ATOM 696 C CA . LYS A 1 91 ? 2.522 10.505 4.596 1.00 95.31 91 LYS A CA 1
ATOM 697 C C . LYS A 1 91 ? 3.010 11.376 5.757 1.00 95.31 91 LYS A C 1
ATOM 699 O O . LYS A 1 91 ? 4.216 11.576 5.872 1.00 95.31 91 LYS A O 1
ATOM 704 N N . GLN A 1 92 ? 2.112 11.866 6.613 1.00 94.69 92 GLN A N 1
ATOM 705 C CA . GLN A 1 92 ? 2.488 12.611 7.824 1.00 94.69 92 GLN A CA 1
ATOM 706 C C . GLN A 1 92 ? 3.297 11.747 8.794 1.00 94.69 92 GLN A C 1
ATOM 708 O O . GLN A 1 92 ? 4.271 12.237 9.366 1.00 94.69 92 GLN A O 1
ATOM 713 N N . TRP A 1 93 ? 2.948 10.464 8.918 1.00 95.56 93 TRP A N 1
ATOM 714 C CA . TRP A 1 93 ? 3.729 9.483 9.672 1.00 95.56 93 TRP A CA 1
ATOM 715 C C . TRP A 1 93 ? 5.156 9.336 9.131 1.00 95.56 93 TRP A C 1
ATOM 717 O O . TRP A 1 93 ? 6.121 9.346 9.893 1.00 95.56 93 TRP A O 1
ATOM 727 N N . CYS A 1 94 ? 5.330 9.268 7.808 1.00 95.94 94 CYS A N 1
ATOM 728 C CA . CYS A 1 94 ? 6.664 9.271 7.205 1.00 95.94 94 CYS A CA 1
ATOM 729 C C . CYS A 1 94 ? 7.424 10.584 7.477 1.00 95.94 94 CYS A C 1
ATOM 731 O O . CYS A 1 94 ? 8.641 10.566 7.646 1.00 95.94 94 CYS A O 1
ATOM 733 N N . GLU A 1 95 ? 6.739 11.733 7.480 1.00 95.75 95 GLU A N 1
ATOM 734 C CA . GLU A 1 95 ? 7.354 13.046 7.750 1.00 95.75 95 GLU A CA 1
ATOM 735 C C . GLU A 1 95 ? 7.850 13.161 9.202 1.00 95.75 95 GLU A C 1
ATOM 737 O O . GLU A 1 95 ? 8.865 13.812 9.447 1.00 95.75 95 GLU A O 1
ATOM 742 N N . HIS A 1 96 ? 7.180 12.487 10.141 1.00 94.00 96 HIS A N 1
ATOM 743 C CA . HIS A 1 96 ? 7.435 12.575 11.582 1.00 94.00 96 HIS A CA 1
ATOM 744 C C . HIS A 1 96 ? 7.640 11.194 12.217 1.00 94.00 96 HIS A C 1
ATOM 746 O O . HIS A 1 96 ? 7.136 10.928 13.306 1.00 94.00 96 HIS A O 1
ATOM 752 N N . THR A 1 97 ? 8.364 10.303 11.533 1.00 92.19 97 THR A N 1
ATOM 753 C CA . THR A 1 97 ? 8.515 8.908 11.973 1.00 92.19 97 THR A CA 1
ATOM 754 C C . THR A 1 97 ? 9.095 8.838 13.391 1.00 92.19 97 THR A C 1
ATOM 756 O O . THR A 1 97 ? 10.210 9.337 13.605 1.00 92.19 97 THR A O 1
ATOM 759 N N . PRO A 1 98 ? 8.387 8.211 14.352 1.00 90.88 98 PRO A N 1
ATOM 760 C CA . PRO A 1 98 ? 8.854 8.126 15.728 1.00 90.88 98 PRO A CA 1
ATOM 761 C C . PRO A 1 98 ? 10.212 7.415 15.855 1.00 90.88 98 PRO A C 1
ATOM 763 O O . PRO A 1 98 ? 10.539 6.533 15.049 1.00 90.88 98 PRO A O 1
ATOM 766 N N . PRO A 1 99 ? 11.025 7.750 16.874 1.00 90.75 99 PRO A N 1
ATOM 767 C CA . PRO A 1 99 ? 12.268 7.038 17.146 1.00 90.75 99 PRO A CA 1
ATOM 768 C C . PRO A 1 99 ? 12.036 5.528 17.299 1.00 90.75 99 PRO A C 1
ATOM 770 O O . PRO A 1 99 ? 11.152 5.095 18.032 1.00 90.75 99 PRO A O 1
ATOM 773 N N . GLY A 1 100 ? 12.846 4.722 16.611 1.00 89.69 100 GLY A N 1
ATOM 774 C CA . GLY A 1 100 ? 12.744 3.260 16.647 1.00 89.69 100 GLY A CA 1
ATOM 775 C C . GLY A 1 100 ? 11.745 2.642 15.663 1.00 89.69 100 GLY A C 1
ATOM 776 O O . GLY A 1 100 ? 11.739 1.419 15.558 1.00 89.69 100 GLY A O 1
ATOM 777 N N . CYS A 1 101 ? 10.968 3.450 14.931 1.00 92.06 101 CYS A N 1
ATOM 778 C CA . CYS A 1 101 ? 10.138 2.998 13.809 1.00 92.06 101 CYS A CA 1
ATOM 779 C C . CYS A 1 101 ? 10.917 3.024 12.481 1.00 92.06 101 CYS A C 1
ATOM 781 O O . CYS A 1 101 ? 11.901 3.759 12.312 1.00 92.06 101 CYS A O 1
ATOM 783 N N . HIS A 1 102 ? 10.462 2.221 11.528 1.00 93.31 102 HIS A N 1
ATOM 784 C CA . HIS A 1 102 ? 10.983 2.110 10.181 1.00 93.31 102 HIS A CA 1
ATOM 785 C C . HIS A 1 102 ? 10.696 3.377 9.366 1.00 93.31 102 HIS A C 1
ATOM 787 O O . HIS A 1 102 ? 9.562 3.841 9.237 1.00 93.31 102 HIS A O 1
ATOM 793 N N . ARG A 1 103 ? 11.751 3.954 8.781 1.00 93.38 103 ARG A N 1
ATOM 794 C CA . ARG A 1 103 ? 11.645 5.189 7.997 1.00 93.38 103 ARG A CA 1
ATOM 795 C C . ARG A 1 103 ? 11.380 4.873 6.536 1.00 93.38 103 ARG A C 1
ATOM 797 O O . ARG A 1 103 ? 12.238 4.316 5.862 1.00 93.38 103 ARG A O 1
ATOM 804 N N . PHE A 1 104 ? 10.254 5.354 6.023 1.00 96.00 104 PHE A N 1
ATOM 805 C CA . PHE A 1 104 ? 9.974 5.366 4.592 1.00 96.00 104 PHE A CA 1
ATOM 806 C C . PHE A 1 104 ? 10.053 6.800 4.038 1.00 96.00 104 PHE A C 1
ATOM 808 O O . PHE A 1 104 ? 9.578 7.728 4.694 1.00 96.00 104 PHE A O 1
ATOM 815 N N . PRO A 1 105 ? 10.636 7.043 2.846 1.00 94.38 105 PRO A N 1
ATOM 816 C CA . PRO A 1 105 ? 10.787 8.402 2.332 1.00 94.38 105 PRO A CA 1
ATOM 817 C C . PRO A 1 105 ? 9.428 9.093 2.102 1.00 94.38 105 PRO A C 1
ATOM 819 O O . PRO A 1 105 ? 8.671 8.656 1.231 1.00 94.38 105 PRO A O 1
ATOM 822 N N . PRO A 1 106 ? 9.136 10.241 2.750 1.00 93.75 106 PRO A N 1
ATOM 823 C CA . PRO A 1 106 ? 7.836 10.916 2.623 1.00 93.75 106 PRO A CA 1
ATOM 824 C C . PRO A 1 106 ? 7.456 11.282 1.190 1.00 93.75 106 PRO A C 1
ATOM 826 O O . PRO A 1 106 ? 6.292 11.272 0.804 1.00 93.75 106 PRO A O 1
ATOM 829 N N . ARG A 1 107 ? 8.459 11.581 0.358 1.00 93.00 107 ARG A N 1
ATOM 830 C CA . ARG A 1 107 ? 8.281 11.900 -1.067 1.00 93.00 107 ARG A CA 1
ATOM 831 C C . ARG A 1 107 ? 7.763 10.721 -1.897 1.00 93.00 107 ARG A C 1
ATOM 833 O O . ARG A 1 107 ? 7.259 10.938 -3.000 1.00 93.00 107 ARG A O 1
ATOM 840 N N . LYS A 1 108 ? 7.920 9.493 -1.402 1.00 94.06 108 LYS A N 1
ATOM 841 C CA . LYS A 1 108 ? 7.426 8.268 -2.036 1.00 94.06 108 LYS A CA 1
ATOM 842 C C . LYS A 1 108 ? 6.039 7.871 -1.529 1.00 94.06 108 LYS A C 1
ATOM 844 O O . LYS A 1 108 ? 5.395 7.090 -2.217 1.00 94.06 108 LYS A O 1
ATOM 849 N N . ALA A 1 109 ? 5.572 8.421 -0.406 1.00 94.50 109 ALA A N 1
ATOM 850 C CA . ALA A 1 109 ? 4.218 8.227 0.107 1.00 94.50 109 ALA A CA 1
ATOM 851 C C . ALA A 1 109 ? 3.263 9.274 -0.489 1.00 94.50 109 ALA A C 1
ATOM 853 O O . ALA A 1 109 ? 3.435 10.485 -0.322 1.00 94.50 109 ALA A O 1
ATOM 854 N N . VAL A 1 110 ? 2.248 8.816 -1.218 1.00 92.38 110 VAL A N 1
ATOM 855 C CA . VAL A 1 110 ? 1.264 9.677 -1.878 1.00 92.38 110 VAL A CA 1
ATOM 856 C C . VAL A 1 110 ? -0.083 9.511 -1.187 1.00 92.38 110 VAL A C 1
ATOM 858 O O . VAL A 1 110 ? -0.633 8.417 -1.171 1.00 92.38 110 VAL A O 1
ATOM 861 N N . ARG A 1 111 ? -0.627 10.614 -0.651 1.00 88.06 111 ARG A N 1
ATOM 862 C CA . ARG A 1 111 ? -1.908 10.639 0.087 1.00 88.06 111 ARG A CA 1
ATOM 863 C C . ARG A 1 111 ? -3.109 10.238 -0.768 1.00 88.06 111 ARG A C 1
ATOM 865 O O . ARG A 1 111 ? -4.074 9.678 -0.271 1.00 88.06 111 ARG A O 1
ATOM 872 N N . GLY A 1 112 ? -3.063 10.559 -2.054 1.00 77.94 112 GLY A N 1
ATOM 873 C CA . GLY A 1 112 ? -4.159 10.313 -2.973 1.00 77.94 112 GLY A CA 1
ATOM 874 C C . GLY A 1 112 ? -3.755 10.586 -4.412 1.00 77.94 112 GLY A C 1
ATOM 875 O O . GLY A 1 112 ? -2.834 11.361 -4.687 1.00 77.94 112 GLY A O 1
ATOM 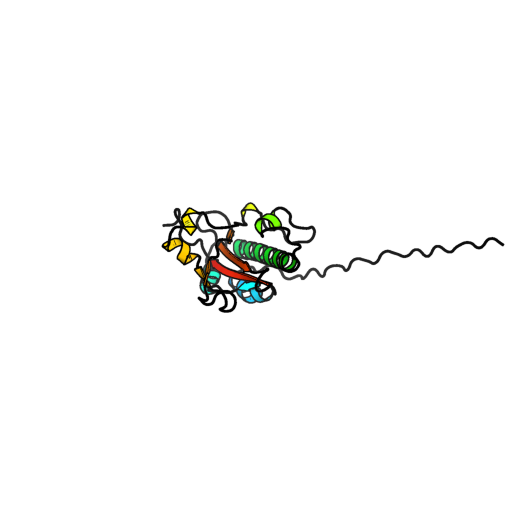876 N N . GLU A 1 113 ? -4.461 9.947 -5.335 1.00 70.25 113 GLU A N 1
ATOM 877 C CA . GLU A 1 113 ? -4.333 10.225 -6.759 1.00 70.25 113 GLU A CA 1
ATOM 878 C C . GLU A 1 113 ? -4.738 11.667 -7.082 1.00 70.25 113 GLU A C 1
ATOM 880 O O . GLU A 1 113 ? -5.534 12.295 -6.380 1.00 70.25 113 GLU A O 1
ATOM 885 N N . SER A 1 114 ? -4.195 12.209 -8.174 1.00 64.44 114 SER A N 1
ATOM 886 C CA . SER A 1 114 ? -4.559 13.562 -8.611 1.00 64.44 114 SER A CA 1
ATOM 887 C C . SER A 1 114 ? -6.069 13.682 -8.865 1.00 64.44 114 SER A C 1
ATOM 889 O O . SER A 1 114 ? -6.712 12.732 -9.319 1.00 64.44 114 SER A O 1
ATOM 891 N N . ARG A 1 115 ? -6.638 14.878 -8.646 1.00 61.09 115 ARG A N 1
ATOM 892 C CA . ARG A 1 115 ? -8.068 15.159 -8.888 1.00 61.09 115 ARG A CA 1
ATOM 893 C C . ARG A 1 115 ? -8.514 14.746 -10.300 1.00 61.09 115 ARG A C 1
ATOM 895 O O . ARG A 1 115 ? -9.617 14.241 -10.466 1.00 61.09 115 ARG A O 1
ATOM 902 N N . THR A 1 116 ? -7.633 14.896 -11.288 1.00 57.34 116 THR A N 1
ATOM 903 C CA . THR A 1 116 ? -7.849 14.497 -12.687 1.00 57.34 116 THR A CA 1
ATOM 904 C C . THR A 1 116 ? -7.980 12.982 -12.865 1.00 57.34 116 THR A C 1
ATOM 906 O O . THR A 1 116 ? -8.796 12.518 -13.655 1.00 57.34 116 THR A O 1
ATOM 909 N N . VAL A 1 117 ? -7.203 12.196 -12.115 1.00 62.00 117 VAL A N 1
ATOM 910 C CA . VAL A 1 117 ? -7.284 10.726 -12.114 1.00 62.00 117 VAL A CA 1
ATOM 911 C C . VAL A 1 117 ? -8.547 10.243 -11.408 1.00 62.00 117 VAL A C 1
ATOM 913 O O . VAL A 1 117 ? -9.192 9.307 -11.877 1.00 62.00 117 VAL A O 1
ATOM 916 N N . ALA A 1 118 ? -8.939 10.919 -10.327 1.00 62.22 118 ALA A N 1
ATOM 917 C CA . ALA A 1 118 ? -10.151 10.598 -9.583 1.00 62.22 118 ALA A CA 1
ATOM 918 C C . ALA A 1 118 ? -11.445 10.914 -10.361 1.00 62.22 118 ALA A C 1
ATOM 920 O O . ALA A 1 118 ? -12.443 10.215 -10.181 1.00 62.22 118 ALA A O 1
ATOM 921 N N . SER A 1 119 ? -11.442 11.929 -11.235 1.00 66.19 119 SER A N 1
ATOM 922 C CA . SER A 1 119 ? -12.616 12.319 -12.032 1.00 66.19 119 SER A CA 1
ATOM 923 C C . SER A 1 119 ? -12.751 11.574 -13.366 1.00 66.19 119 SER A C 1
ATOM 925 O O . SER A 1 119 ? -13.847 11.509 -13.921 1.00 66.19 119 SER A O 1
ATOM 927 N N . HIS A 1 120 ? -11.678 10.965 -13.882 1.00 67.81 120 HIS A N 1
ATOM 928 C CA . HIS A 1 120 ? -11.717 10.184 -15.122 1.00 67.81 120 HIS A CA 1
ATOM 929 C C . HIS A 1 120 ? -12.186 8.746 -14.878 1.00 67.81 120 HIS A C 1
ATOM 931 O O . HIS A 1 120 ? -11.463 7.934 -14.303 1.00 67.81 120 HIS A O 1
ATOM 937 N N . GLY A 1 121 ? -13.365 8.383 -15.395 1.00 70.38 121 GLY A N 1
ATOM 938 C CA . GLY A 1 121 ? -13.992 7.077 -15.141 1.00 70.38 121 GLY A CA 1
ATOM 939 C C . GLY A 1 121 ? -13.123 5.854 -15.478 1.00 70.38 121 GLY A C 1
ATOM 940 O O . GLY A 1 121 ? -13.152 4.866 -14.745 1.00 70.38 121 GLY A O 1
ATOM 941 N N . LYS A 1 122 ? -12.303 5.913 -16.541 1.00 70.50 122 LYS A N 1
ATOM 942 C CA . LYS A 1 122 ? -11.367 4.828 -16.904 1.00 70.50 122 LYS A CA 1
ATOM 943 C C . LYS A 1 122 ? -10.248 4.670 -15.871 1.00 70.50 122 LYS A C 1
ATOM 945 O O . LYS A 1 122 ? -9.968 3.554 -15.446 1.00 70.50 122 LYS A O 1
ATOM 950 N N . TRP A 1 123 ? -9.634 5.772 -15.450 1.00 71.88 123 TRP A N 1
ATOM 951 C CA . TRP A 1 123 ? -8.527 5.736 -14.498 1.00 71.88 123 TRP A CA 1
ATOM 952 C C . TRP A 1 123 ? -9.004 5.447 -13.087 1.00 71.88 123 TRP A C 1
ATOM 954 O O . TRP A 1 123 ? -8.379 4.635 -12.414 1.00 71.88 123 TRP A O 1
ATOM 964 N N . LYS A 1 124 ? -10.151 6.001 -12.682 1.00 78.69 124 LYS A N 1
ATOM 965 C CA . LYS A 1 124 ? -10.811 5.660 -11.421 1.00 78.69 124 LYS A CA 1
ATOM 966 C C . LYS A 1 124 ? -11.059 4.155 -11.311 1.00 78.69 124 LYS A C 1
ATOM 968 O O . LYS A 1 124 ? -10.720 3.576 -10.287 1.00 78.69 124 LYS A O 1
ATOM 973 N N . ARG A 1 125 ? -11.560 3.504 -12.373 1.00 79.81 125 ARG A N 1
ATOM 974 C CA . ARG A 1 125 ? -11.785 2.044 -12.395 1.00 79.81 125 ARG A CA 1
ATOM 975 C C . ARG A 1 125 ? -10.524 1.224 -12.131 1.00 79.81 125 ARG A C 1
ATOM 977 O O . ARG A 1 125 ? -10.618 0.215 -11.450 1.00 79.81 125 ARG A O 1
ATOM 984 N N . GLN A 1 126 ? -9.359 1.655 -12.611 1.00 82.75 126 GLN A N 1
ATOM 985 C CA . GLN A 1 126 ? -8.100 0.945 -12.344 1.00 82.75 126 GLN A CA 1
ATOM 986 C C . GLN A 1 126 ? -7.664 1.019 -10.876 1.00 82.75 126 GLN A C 1
ATOM 988 O O . GLN A 1 126 ? -6.940 0.147 -10.421 1.00 82.75 126 GLN A O 1
ATOM 993 N N . ARG A 1 127 ? -8.125 2.030 -10.127 1.00 87.50 127 ARG A N 1
ATOM 994 C CA . ARG A 1 127 ? -7.905 2.137 -8.675 1.00 87.50 127 ARG A CA 1
ATOM 995 C C . ARG A 1 127 ? -9.073 1.598 -7.849 1.00 87.50 127 ARG A C 1
ATOM 997 O O . ARG A 1 127 ? -9.036 1.720 -6.631 1.00 87.50 127 ARG A O 1
ATOM 1004 N N . MET A 1 128 ? -10.092 1.012 -8.484 1.00 90.81 128 MET A N 1
ATOM 1005 C CA . MET A 1 128 ? -11.098 0.206 -7.790 1.00 90.81 128 MET A CA 1
ATOM 1006 C C . MET A 1 128 ? -10.514 -1.186 -7.565 1.00 90.81 128 MET A C 1
ATOM 1008 O O . MET A 1 128 ? -10.660 -2.090 -8.396 1.00 90.81 128 MET A O 1
ATOM 1012 N N . LEU A 1 129 ? -9.796 -1.329 -6.462 1.00 93.00 129 LEU A N 1
ATOM 1013 C CA . LEU A 1 129 ? -9.025 -2.519 -6.137 1.00 93.00 129 LEU A CA 1
ATOM 1014 C C . LEU A 1 129 ? -9.810 -3.433 -5.191 1.00 93.00 129 LEU A C 1
ATOM 1016 O O . LEU A 1 129 ? -10.686 -2.946 -4.471 1.00 93.00 129 LEU A O 1
ATOM 1020 N N . PRO A 1 130 ? -9.558 -4.750 -5.248 1.00 94.00 130 PRO A N 1
ATOM 1021 C CA . PRO A 1 130 ? -10.258 -5.732 -4.426 1.00 94.00 130 PRO A CA 1
ATOM 1022 C C . PRO A 1 130 ? -10.120 -5.435 -2.929 1.00 94.00 130 PRO A C 1
ATOM 1024 O O . PRO A 1 130 ? -9.050 -5.060 -2.461 1.00 94.00 130 PRO A O 1
ATOM 1027 N N . VAL A 1 131 ? -11.209 -5.626 -2.188 1.00 95.00 131 VAL A N 1
ATOM 1028 C CA . VAL A 1 131 ? -11.264 -5.609 -0.716 1.00 95.00 131 VAL A CA 1
ATOM 1029 C C . VAL A 1 131 ? -12.263 -6.670 -0.235 1.00 95.00 131 VAL A C 1
ATOM 1031 O O . VAL A 1 131 ? -13.127 -7.081 -1.015 1.00 95.00 131 VAL A O 1
ATOM 1034 N N . PRO A 1 132 ? -12.193 -7.133 1.027 1.00 94.19 132 PRO A N 1
ATOM 1035 C CA . PRO A 1 132 ? -13.199 -8.040 1.571 1.00 94.19 132 PRO A CA 1
ATOM 1036 C C . PRO A 1 132 ? -14.601 -7.418 1.571 1.00 94.19 132 PRO A C 1
ATOM 1038 O O . PRO A 1 132 ? -14.753 -6.219 1.797 1.00 94.19 132 PRO A O 1
ATOM 1041 N N . ALA A 1 133 ? -15.635 -8.252 1.428 1.00 92.94 133 ALA A N 1
ATOM 1042 C CA . ALA A 1 133 ? -17.037 -7.815 1.457 1.00 92.94 133 ALA A CA 1
ATOM 1043 C C . ALA A 1 133 ? -17.438 -7.103 2.765 1.00 92.94 133 ALA A C 1
ATOM 1045 O O . ALA A 1 133 ? -18.365 -6.300 2.777 1.00 92.94 133 ALA A O 1
ATOM 1046 N N . ALA A 1 134 ? -16.732 -7.398 3.864 1.00 91.25 134 ALA A N 1
ATOM 1047 C CA . ALA A 1 134 ? -16.920 -6.739 5.155 1.00 91.25 134 ALA A CA 1
ATOM 1048 C C . ALA A 1 134 ? -16.505 -5.256 5.148 1.00 91.25 134 ALA A C 1
ATOM 1050 O O . ALA A 1 134 ? -16.993 -4.497 5.976 1.00 91.25 134 ALA A O 1
ATOM 1051 N N . VAL A 1 135 ? -15.618 -4.856 4.230 1.00 93.12 135 VAL A N 1
ATOM 1052 C CA . VAL A 1 135 ? -15.174 -3.463 4.058 1.00 93.12 135 VAL A CA 1
ATOM 1053 C C . VAL A 1 135 ? -16.113 -2.727 3.107 1.00 93.12 135 VAL A C 1
ATOM 1055 O O . VAL A 1 135 ? -16.590 -1.642 3.417 1.00 93.12 135 VAL A O 1
ATOM 1058 N N . ASP A 1 136 ? -16.403 -3.328 1.950 1.00 92.69 136 ASP A N 1
ATOM 1059 C CA . ASP A 1 136 ? -17.358 -2.806 0.970 1.00 92.69 136 ASP A CA 1
ATOM 1060 C C . ASP A 1 136 ? -18.106 -3.972 0.312 1.00 92.69 136 ASP A C 1
ATOM 1062 O O . ASP A 1 136 ? -17.485 -4.905 -0.205 1.00 92.69 136 ASP A O 1
ATOM 1066 N N . ALA A 1 137 ? -19.440 -3.916 0.289 1.00 93.19 137 ALA A N 1
ATOM 1067 C CA . ALA A 1 137 ? -20.282 -4.989 -0.245 1.00 93.19 137 ALA A CA 1
ATOM 1068 C C . ALA A 1 137 ? -20.039 -5.274 -1.742 1.00 93.19 137 ALA A C 1
ATOM 1070 O O . ALA A 1 137 ? -20.294 -6.383 -2.209 1.00 93.19 137 ALA A O 1
ATOM 1071 N N . SER A 1 138 ? -19.509 -4.307 -2.501 1.00 93.06 138 SER A N 1
ATOM 1072 C CA . SER A 1 138 ? -19.107 -4.492 -3.902 1.00 93.06 138 SER A CA 1
ATOM 1073 C C . SER A 1 138 ? -17.779 -5.245 -4.070 1.00 93.06 138 SER A C 1
ATOM 1075 O O . SER A 1 138 ? -17.370 -5.520 -5.200 1.00 93.06 138 SER A O 1
ATOM 1077 N N . CYS A 1 139 ? -17.100 -5.568 -2.962 1.00 93.62 139 CYS A N 1
ATOM 1078 C CA . CYS A 1 139 ? -15.764 -6.168 -2.903 1.00 93.62 139 CYS A CA 1
ATOM 1079 C C . CYS A 1 139 ? -14.675 -5.329 -3.592 1.00 93.62 139 CYS A C 1
ATOM 1081 O O . CYS A 1 139 ? -13.615 -5.852 -3.946 1.00 93.62 139 CYS A O 1
ATOM 1083 N N . ARG A 1 140 ? -14.920 -4.032 -3.825 1.00 94.06 140 ARG A N 1
ATOM 1084 C CA . ARG A 1 140 ? -13.945 -3.117 -4.428 1.00 94.06 140 ARG A CA 1
ATOM 1085 C C . ARG A 1 140 ? -13.976 -1.764 -3.737 1.00 94.06 140 ARG A C 1
ATOM 1087 O O . ARG A 1 140 ? -15.037 -1.185 -3.554 1.00 94.06 140 ARG A O 1
ATOM 1094 N N . ALA A 1 141 ? -12.802 -1.212 -3.461 1.00 92.88 141 ALA A N 1
ATOM 1095 C CA . ALA A 1 141 ? -12.657 0.123 -2.894 1.00 92.88 141 ALA A CA 1
ATOM 1096 C C . ALA A 1 141 ? -11.715 0.980 -3.739 1.00 92.88 141 ALA A C 1
ATOM 1098 O O . ALA A 1 141 ? -10.817 0.478 -4.418 1.00 92.88 141 ALA A O 1
ATOM 1099 N N . PHE A 1 142 ? -11.922 2.295 -3.702 1.00 91.06 142 PHE A N 1
ATOM 1100 C CA . PHE A 1 142 ? -11.026 3.231 -4.368 1.00 91.06 142 PHE A CA 1
ATOM 1101 C C . PHE A 1 142 ? -9.745 3.426 -3.546 1.00 91.06 142 PHE A C 1
ATOM 1103 O O . PHE A 1 142 ? -9.777 4.030 -2.477 1.00 91.06 142 PHE A O 1
ATOM 1110 N N . MET A 1 143 ? -8.607 2.980 -4.076 1.00 93.75 143 MET A N 1
ATOM 1111 C CA . MET A 1 143 ? -7.290 3.115 -3.442 1.00 93.75 143 MET A CA 1
ATOM 1112 C C . MET A 1 143 ? -6.457 4.199 -4.131 1.00 93.75 143 MET A C 1
ATOM 1114 O O . MET A 1 143 ? -5.635 3.942 -5.017 1.00 93.75 143 MET A O 1
ATOM 1118 N N . GLY A 1 144 ? -6.700 5.452 -3.743 1.00 89.38 144 GLY A N 1
ATOM 1119 C CA . GLY A 1 144 ? -5.932 6.596 -4.241 1.00 89.38 144 GLY A CA 1
ATOM 1120 C C . GLY A 1 144 ? -4.547 6.725 -3.598 1.00 89.38 144 GLY A C 1
ATOM 1121 O O . GLY A 1 144 ? -3.611 7.210 -4.243 1.00 89.38 144 GLY A O 1
ATOM 1122 N N . ALA A 1 145 ? -4.418 6.312 -2.338 1.00 93.75 145 ALA A N 1
ATOM 1123 C CA . ALA A 1 145 ? -3.155 6.346 -1.618 1.00 93.75 145 ALA A CA 1
ATOM 1124 C C . ALA A 1 145 ? -2.203 5.277 -2.166 1.00 93.75 145 ALA A C 1
ATOM 1126 O O . ALA A 1 145 ? -2.619 4.154 -2.463 1.00 93.75 145 ALA A O 1
ATOM 1127 N N . HIS A 1 146 ? -0.934 5.642 -2.357 1.00 95.19 146 HIS A N 1
ATOM 1128 C CA . HIS A 1 146 ? 0.047 4.707 -2.895 1.00 95.19 146 HIS A CA 1
ATOM 1129 C C . HIS A 1 146 ? 1.499 5.055 -2.575 1.00 95.19 146 HIS A C 1
A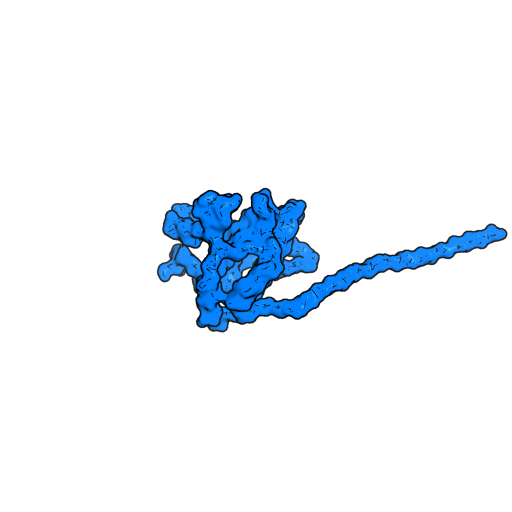TOM 1131 O O . HIS A 1 146 ? 1.852 6.214 -2.338 1.00 95.19 146 HIS A O 1
ATOM 1137 N N . LEU A 1 147 ? 2.363 4.043 -2.648 1.00 95.50 147 LEU A N 1
ATOM 1138 C CA . LEU A 1 147 ? 3.813 4.181 -2.534 1.00 95.50 147 LEU A CA 1
ATOM 1139 C C . LEU A 1 147 ? 4.480 4.158 -3.911 1.00 95.50 147 LEU A C 1
ATOM 1141 O O . LEU A 1 147 ? 4.041 3.450 -4.817 1.00 95.50 147 LEU A O 1
ATOM 1145 N N . ARG A 1 148 ? 5.560 4.930 -4.070 1.00 94.56 148 ARG A N 1
ATOM 1146 C CA . ARG A 1 148 ? 6.405 4.954 -5.275 1.00 94.56 148 ARG A CA 1
ATOM 1147 C C . ARG A 1 148 ? 7.678 4.143 -5.069 1.00 94.56 148 ARG A C 1
ATOM 1149 O O . ARG A 1 148 ? 8.611 4.604 -4.402 1.00 94.56 148 ARG A O 1
ATOM 1156 N N . ILE A 1 149 ? 7.743 2.976 -5.694 1.00 93.69 149 ILE A N 1
ATOM 1157 C CA . ILE A 1 149 ? 8.860 2.046 -5.563 1.00 93.69 149 ILE A CA 1
ATOM 1158 C C . ILE A 1 149 ? 9.787 2.233 -6.764 1.00 93.69 149 ILE A C 1
ATOM 1160 O O . ILE A 1 149 ? 9.530 1.736 -7.845 1.00 93.69 149 ILE A O 1
ATOM 1164 N N . GLY A 1 150 ? 10.836 3.034 -6.585 1.00 87.38 150 GLY A N 1
ATOM 1165 C CA . GLY A 1 150 ? 11.761 3.429 -7.658 1.00 87.38 150 GLY A CA 1
ATOM 1166 C C . GLY A 1 150 ? 11.513 4.836 -8.216 1.00 87.38 150 GLY A C 1
ATOM 1167 O O . GLY A 1 150 ? 10.798 5.644 -7.609 1.00 87.38 150 GLY A O 1
ATOM 1168 N N . GLY A 1 151 ? 12.178 5.151 -9.328 1.00 78.25 151 GLY A N 1
ATOM 1169 C CA . GLY A 1 151 ? 12.066 6.409 -10.071 1.00 78.25 151 GLY A CA 1
ATOM 1170 C C . GLY A 1 151 ? 11.703 6.154 -11.536 1.00 78.25 151 GLY A C 1
ATOM 1171 O O . GLY A 1 151 ? 12.030 5.107 -12.079 1.00 78.25 151 GLY A O 1
ATOM 1172 N N . GLY A 1 152 ? 11.016 7.102 -12.178 1.00 68.75 152 GLY A N 1
ATOM 1173 C CA . GLY A 1 152 ? 10.595 6.982 -13.581 1.00 68.75 152 GLY A CA 1
ATOM 1174 C C . GLY A 1 152 ? 9.134 6.556 -13.779 1.00 68.75 152 GLY A C 1
ATOM 1175 O O . GLY A 1 152 ? 8.386 6.344 -12.823 1.00 68.75 152 GLY A O 1
ATOM 1176 N N . GLY A 1 153 ? 8.707 6.507 -15.045 1.00 65.19 153 GLY A N 1
ATOM 1177 C CA . GLY A 1 153 ? 7.318 6.230 -15.439 1.00 65.19 153 GLY A CA 1
ATOM 1178 C C . GLY A 1 153 ? 6.888 4.769 -15.280 1.00 65.19 153 GLY A C 1
ATOM 1179 O O . GLY A 1 153 ? 5.697 4.513 -15.162 1.00 65.19 153 GLY A O 1
ATOM 1180 N N . THR A 1 154 ? 7.840 3.837 -15.225 1.00 69.56 154 THR A N 1
ATOM 1181 C CA . THR A 1 154 ? 7.612 2.384 -15.112 1.00 69.56 154 THR A CA 1
ATOM 1182 C C . THR A 1 154 ? 7.802 1.847 -13.694 1.00 69.56 154 THR A C 1
ATOM 1184 O O . THR A 1 154 ? 7.519 0.683 -13.439 1.00 69.56 154 THR A O 1
ATOM 1187 N N . ALA A 1 155 ? 8.248 2.688 -12.760 1.00 84.00 155 ALA A N 1
ATOM 1188 C CA . ALA A 1 155 ? 8.494 2.305 -11.376 1.00 84.00 155 ALA A CA 1
ATOM 1189 C C . ALA A 1 155 ? 7.218 1.750 -10.702 1.00 84.00 155 ALA A C 1
ATOM 1191 O O . ALA A 1 155 ? 6.165 2.406 -10.791 1.00 84.00 155 ALA A O 1
ATOM 1192 N N . PRO A 1 156 ? 7.300 0.595 -10.011 1.00 91.88 156 PRO A N 1
ATOM 1193 C CA . PRO A 1 156 ? 6.154 -0.018 -9.362 1.00 91.88 156 PRO A CA 1
ATOM 1194 C C . PRO A 1 156 ? 5.439 0.885 -8.359 1.00 91.88 156 PRO A C 1
ATOM 1196 O O . PRO A 1 156 ? 6.005 1.813 -7.760 1.00 91.88 156 PRO A O 1
ATOM 1199 N N . ARG A 1 157 ? 4.156 0.590 -8.169 1.00 94.44 157 ARG A N 1
ATOM 1200 C CA . ARG A 1 157 ? 3.273 1.252 -7.217 1.00 94.44 157 ARG A CA 1
ATOM 1201 C C . ARG A 1 157 ? 2.643 0.233 -6.289 1.00 94.44 157 ARG A C 1
ATOM 1203 O O . ARG A 1 157 ? 2.188 -0.815 -6.731 1.00 94.44 157 ARG A O 1
ATOM 1210 N N . VAL A 1 158 ? 2.583 0.601 -5.013 1.00 96.38 158 VAL A N 1
ATOM 1211 C CA . VAL A 1 158 ? 1.822 -0.119 -3.988 1.00 96.38 158 VAL A CA 1
ATOM 1212 C C . VAL A 1 158 ? 0.586 0.708 -3.692 1.00 96.38 158 VAL A C 1
ATOM 1214 O O . VAL A 1 158 ? 0.721 1.766 -3.085 1.00 96.38 158 VAL A O 1
ATOM 1217 N N . HIS A 1 159 ? -0.590 0.280 -4.138 1.00 96.44 159 HIS A N 1
ATOM 1218 C CA . HIS A 1 159 ? -1.848 0.940 -3.792 1.00 96.44 159 HIS A CA 1
ATOM 1219 C C . HIS A 1 159 ? -2.461 0.282 -2.563 1.00 96.44 159 HIS A C 1
ATOM 1221 O O . HIS A 1 159 ? -2.514 -0.948 -2.468 1.00 96.44 159 HIS A O 1
ATOM 1227 N N . TYR A 1 160 ? -2.946 1.112 -1.645 1.00 97.12 160 TYR A N 1
ATOM 1228 C CA . TYR A 1 160 ? -3.535 0.641 -0.402 1.00 97.12 160 TYR A CA 1
ATOM 1229 C C . TYR A 1 160 ? -4.759 1.463 0.010 1.00 97.12 160 TYR A C 1
ATOM 1231 O O . TYR A 1 160 ? -4.926 2.621 -0.387 1.00 97.12 160 TYR A O 1
ATOM 1239 N N . LEU A 1 161 ? -5.610 0.837 0.817 1.00 96.62 161 LEU A N 1
ATOM 1240 C CA . LEU A 1 161 ? -6.695 1.459 1.562 1.00 96.62 161 LEU A CA 1
ATOM 1241 C C . LEU A 1 161 ? -6.338 1.425 3.043 1.00 96.62 161 LEU A C 1
ATOM 1243 O O . LEU A 1 161 ? -6.115 0.350 3.595 1.00 96.62 161 LEU A O 1
ATOM 1247 N N . ASP A 1 162 ? -6.311 2.593 3.670 1.00 95.75 162 ASP A N 1
ATOM 1248 C CA . ASP A 1 162 ? -6.262 2.701 5.121 1.00 95.75 162 ASP A CA 1
ATOM 1249 C C . ASP A 1 162 ? -7.681 2.589 5.687 1.00 95.75 162 ASP A C 1
ATOM 1251 O O . ASP A 1 162 ? -8.512 3.462 5.440 1.00 95.75 162 ASP A O 1
ATOM 1255 N N . ASP A 1 163 ? -7.946 1.499 6.404 1.00 95.50 163 ASP A N 1
ATOM 1256 C CA . ASP A 1 163 ? -9.204 1.233 7.100 1.00 95.50 163 ASP A CA 1
ATOM 1257 C C . ASP A 1 163 ? -8.948 0.939 8.594 1.00 95.50 163 ASP A C 1
ATOM 1259 O O . ASP A 1 163 ? -9.626 0.131 9.235 1.00 95.50 163 ASP A O 1
ATOM 1263 N N . CYS A 1 164 ? -7.939 1.597 9.182 1.00 94.31 164 CYS A N 1
ATOM 1264 C CA . CYS A 1 164 ? -7.586 1.399 10.591 1.00 94.31 164 CYS A CA 1
ATOM 1265 C C . CYS A 1 164 ? -8.694 1.842 11.561 1.00 94.31 164 CYS A C 1
ATOM 1267 O O . CYS A 1 164 ? -8.783 1.311 12.664 1.00 94.31 164 CYS A O 1
ATOM 1269 N N . SER A 1 165 ? -9.552 2.788 11.171 1.00 90.75 165 SER A N 1
ATOM 1270 C CA . SER A 1 165 ? -10.701 3.225 11.977 1.00 90.75 165 SER A CA 1
ATOM 1271 C C . SER A 1 165 ? -11.946 2.345 11.812 1.00 90.75 165 SER A C 1
ATOM 1273 O O . SER A 1 165 ? -12.849 2.423 12.644 1.00 90.75 165 SER A O 1
ATOM 1275 N N . GLY A 1 166 ? -12.009 1.540 10.747 1.00 91.69 166 GLY A N 1
ATOM 1276 C CA . GLY A 1 166 ? -13.089 0.597 10.470 1.00 91.69 166 GLY A CA 1
ATOM 1277 C C . GLY A 1 166 ? -12.716 -0.811 10.921 1.00 91.69 166 GLY A C 1
ATOM 1278 O O . GLY A 1 166 ? -12.977 -1.204 12.057 1.00 91.69 166 GLY A O 1
ATOM 1279 N N . SER A 1 167 ? -12.094 -1.583 10.029 1.00 93.06 167 SER A N 1
ATOM 1280 C CA . SER A 1 167 ? -11.653 -2.960 10.300 1.00 93.06 167 SER A CA 1
ATOM 1281 C C . SER A 1 167 ? -10.394 -3.077 11.168 1.00 93.06 167 SER A C 1
ATOM 1283 O O . SER A 1 167 ? -10.044 -4.185 11.585 1.00 93.06 167 SER A O 1
ATOM 1285 N N . GLY A 1 168 ? -9.688 -1.971 11.421 1.00 94.94 168 GLY A N 1
ATOM 1286 C CA . GLY A 1 168 ? -8.408 -1.988 12.133 1.00 94.94 168 GLY A CA 1
ATOM 1287 C C . GLY A 1 168 ? -7.240 -2.461 11.267 1.00 94.94 168 GLY A C 1
ATOM 1288 O O . GLY A 1 168 ? -6.237 -2.938 11.798 1.00 94.94 168 GLY A O 1
ATOM 1289 N N . ARG A 1 169 ? -7.383 -2.403 9.936 1.00 96.88 169 ARG A N 1
ATOM 1290 C CA . ARG A 1 169 ? -6.422 -2.961 8.977 1.00 96.88 169 ARG A CA 1
ATOM 1291 C C . ARG A 1 169 ? -6.146 -2.007 7.825 1.00 96.88 169 ARG A C 1
ATOM 1293 O O . ARG 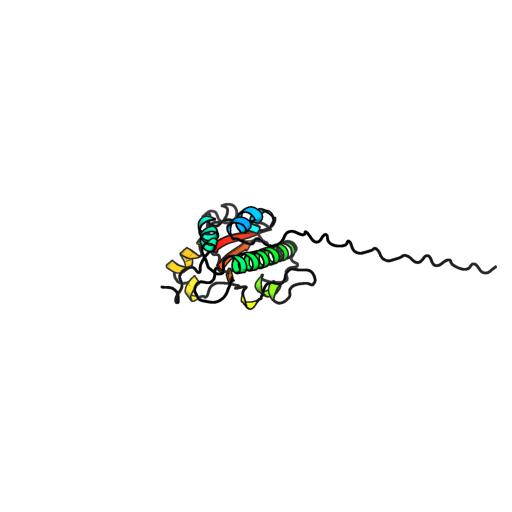A 1 169 ? -6.938 -1.127 7.503 1.00 96.88 169 ARG A O 1
ATOM 1300 N N . ILE A 1 170 ? -5.028 -2.246 7.152 1.00 97.62 170 ILE A N 1
ATOM 1301 C CA . ILE A 1 170 ? -4.726 -1.646 5.854 1.00 97.62 170 ILE A CA 1
ATOM 1302 C C . ILE A 1 170 ? -4.790 -2.740 4.792 1.00 97.62 170 ILE A C 1
ATOM 1304 O O . ILE A 1 170 ? -4.158 -3.791 4.911 1.00 97.62 170 ILE A O 1
ATOM 1308 N N . TYR A 1 171 ? -5.527 -2.478 3.719 1.00 97.75 171 TYR A N 1
ATOM 1309 C CA . TYR A 1 171 ? -5.662 -3.401 2.597 1.00 97.75 171 TYR A CA 1
ATOM 1310 C C . TYR A 1 171 ? -4.736 -2.985 1.465 1.00 97.75 171 TYR A C 1
ATOM 1312 O O . TYR A 1 171 ? -4.875 -1.894 0.918 1.00 97.75 171 TYR A O 1
ATOM 1320 N N . VAL A 1 172 ? -3.805 -3.857 1.085 1.00 97.62 172 VAL A N 1
ATOM 1321 C CA . VAL A 1 172 ? -2.926 -3.649 -0.070 1.00 97.62 172 VAL A CA 1
ATOM 1322 C C . VAL A 1 172 ? -3.556 -4.327 -1.278 1.00 97.62 172 VAL A C 1
ATOM 1324 O O . VAL A 1 172 ? -3.520 -5.552 -1.411 1.00 97.62 172 VAL A O 1
ATOM 1327 N N . GLY A 1 173 ? -4.181 -3.523 -2.136 1.00 95.50 173 GLY A N 1
ATOM 1328 C CA . GLY A 1 173 ? -4.973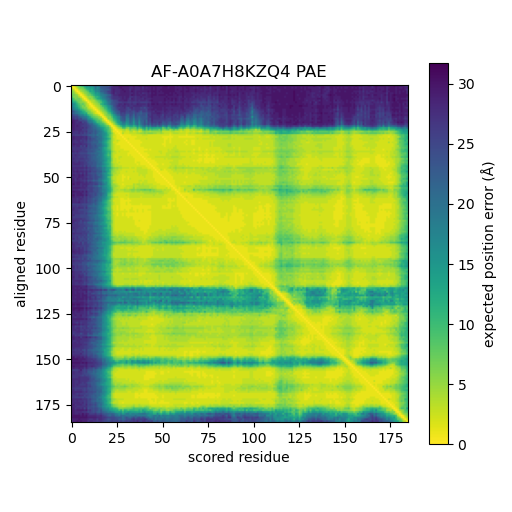 -4.011 -3.266 1.00 95.50 173 GLY A CA 1
ATOM 1329 C C . GLY A 1 173 ? -4.196 -4.164 -4.568 1.00 95.50 173 GLY A C 1
ATOM 1330 O O . GLY A 1 173 ? -4.724 -4.737 -5.518 1.00 95.50 173 GLY A O 1
ATOM 1331 N N . TYR A 1 174 ? -2.973 -3.634 -4.651 1.00 95.62 174 TYR A N 1
ATOM 1332 C CA . TYR A 1 174 ? -2.126 -3.774 -5.836 1.00 95.62 174 TYR A CA 1
ATOM 1333 C C . TYR A 1 174 ? -0.660 -3.495 -5.511 1.00 95.62 174 TYR A C 1
ATOM 1335 O O . TYR A 1 174 ? -0.342 -2.466 -4.912 1.00 95.62 174 TYR A O 1
ATOM 1343 N N . ILE A 1 175 ? 0.218 -4.385 -5.968 1.00 95.31 175 ILE A N 1
ATOM 1344 C CA . ILE A 1 175 ? 1.662 -4.177 -6.068 1.00 95.31 175 ILE A CA 1
ATOM 1345 C C . ILE A 1 175 ? 2.023 -4.559 -7.499 1.00 95.31 175 ILE A C 1
ATOM 1347 O O . ILE A 1 175 ? 1.845 -5.701 -7.898 1.00 95.31 175 ILE A O 1
ATOM 1351 N N . GLY A 1 176 ? 2.472 -3.601 -8.296 1.00 92.56 176 GLY A N 1
ATOM 1352 C CA . GLY A 1 176 ? 2.723 -3.859 -9.709 1.00 92.56 176 GLY A CA 1
ATOM 1353 C C . GLY A 1 176 ? 3.278 -2.639 -10.414 1.00 92.56 176 GLY A C 1
ATOM 1354 O O . GLY A 1 176 ? 3.469 -1.585 -9.800 1.00 92.56 176 GLY A O 1
ATOM 1355 N N . LEU A 1 177 ? 3.526 -2.764 -11.717 1.00 88.50 177 LEU A N 1
ATOM 1356 C CA . LEU A 1 177 ? 3.987 -1.645 -12.538 1.00 88.50 177 LEU A CA 1
ATOM 1357 C C . LEU A 1 177 ? 2.984 -0.487 -12.511 1.00 88.50 177 LEU A C 1
ATOM 1359 O O . LEU A 1 177 ? 1.824 -0.616 -12.110 1.00 88.50 177 LEU A O 1
ATOM 1363 N N . HIS A 1 178 ? 3.444 0.681 -12.938 1.00 79.12 178 HIS A N 1
ATOM 1364 C CA . HIS A 1 178 ? 2.618 1.876 -12.967 1.00 79.12 178 HIS A CA 1
ATOM 1365 C C . HIS A 1 178 ? 1.330 1.670 -13.798 1.00 79.12 178 HIS A C 1
ATOM 1367 O O . HIS A 1 178 ? 1.389 1.452 -15.004 1.00 79.12 178 HIS A O 1
ATOM 1373 N N . LEU A 1 179 ? 0.154 1.820 -13.173 1.00 76.06 179 LEU A N 1
ATOM 1374 C CA . LEU A 1 179 ? -1.140 1.799 -13.872 1.00 76.06 179 LEU A CA 1
ATOM 1375 C C . LEU A 1 179 ? -1.270 3.001 -14.819 1.00 76.06 179 LEU A C 1
ATOM 1377 O O . LEU A 1 179 ? -0.864 4.110 -14.461 1.00 76.06 179 LEU A O 1
ATOM 1381 N N . THR A 1 180 ? -1.891 2.829 -15.990 1.00 66.69 180 THR A N 1
ATOM 1382 C CA . THR A 1 180 ? -2.015 3.909 -16.990 1.00 66.69 180 THR A CA 1
ATOM 1383 C C . THR A 1 180 ? -2.591 5.205 -16.399 1.00 66.69 180 THR A C 1
ATOM 1385 O O . THR A 1 180 ? -3.572 5.203 -15.644 1.00 66.69 180 THR A O 1
ATOM 1388 N N . ASN A 1 181 ? -1.977 6.333 -16.754 1.00 58.47 181 ASN A N 1
ATOM 1389 C CA . ASN A 1 181 ? -2.423 7.689 -16.422 1.00 58.47 181 ASN A CA 1
ATOM 1390 C C . ASN A 1 181 ? -2.172 8.639 -17.611 1.00 58.47 181 ASN A C 1
ATOM 1392 O O . ASN A 1 181 ? -1.740 8.197 -18.669 1.00 58.47 181 ASN A O 1
ATOM 1396 N N . THR A 1 182 ? -2.389 9.950 -17.444 1.00 45.44 182 THR A N 1
ATOM 1397 C CA . THR A 1 182 ? -2.133 10.989 -18.473 1.00 45.44 182 THR A CA 1
ATOM 1398 C C . THR A 1 182 ? -0.748 10.941 -19.137 1.00 45.44 182 THR A C 1
ATOM 1400 O O . THR A 1 182 ? -0.552 11.614 -20.144 1.00 45.44 182 THR A O 1
ATOM 1403 N N . ARG A 1 183 ? 0.230 10.228 -18.565 1.00 50.16 183 ARG A N 1
ATOM 1404 C CA . ARG A 1 183 ? 1.630 10.185 -19.015 1.00 50.16 183 ARG A CA 1
ATOM 1405 C C . ARG A 1 183 ? 2.113 8.803 -19.458 1.00 50.16 183 ARG A C 1
ATOM 1407 O O . ARG A 1 183 ? 3.265 8.683 -19.853 1.00 50.16 183 ARG A O 1
ATOM 1414 N N . THR A 1 184 ? 1.274 7.777 -19.378 1.00 46.59 184 THR A N 1
ATOM 1415 C CA . THR A 1 184 ? 1.604 6.406 -19.798 1.00 46.59 184 THR A CA 1
ATOM 1416 C C . THR A 1 184 ? 0.480 5.923 -20.707 1.00 46.59 184 THR A C 1
ATOM 1418 O O . THR A 1 184 ? -0.604 5.594 -20.223 1.00 46.59 184 THR A O 1
ATOM 1421 N N . ASN A 1 185 ? 0.731 6.023 -22.017 1.00 38.34 185 ASN A N 1
ATOM 1422 C CA . ASN A 1 185 ? -0.141 5.562 -23.101 1.00 38.34 185 ASN A CA 1
ATOM 1423 C C . ASN A 1 185 ? 0.004 4.052 -23.279 1.00 38.34 185 ASN A C 1
ATOM 1425 O O . ASN A 1 185 ? 1.173 3.607 -23.311 1.00 38.34 185 ASN A O 1
#

Secondary structure (DSSP, 8-state):
----------PPPPPP-------PPPSSHHHHHHTGGG-TTEEE-S-HHHHHGGGGSTTHHHHHHHHHHHHHHHHHHHHHHHTT-S-S-HHHHHHTPPTTSPP--GGGEESS--HHHHH-HHHHHHTEEE--TTT-TTSEEE--EEEE-SSSSS--EEEEEEETTTTSEEEEEEEESPPP-TT--

Radius of gyration: 20.9 Å; Cα contacts (8 Å, |Δi|>4): 296; chains: 1; bounding box: 44×31×92 Å